Protein AF-A0A920VSU0-F1 (afdb_monomer)

Foldseek 3Di:
DDDDPVVVVVVVVVVVVPDDLWAKAKEFQAFEAEVDPVGIDGGWMFIDTNNHTPDIGHPDDDPNHDYDYQHPHYDYAFDEAEEAQAQQDQDPPDPVSRLQEDQVCQQARWCPVRGHLPHPVLVVVVVVRHFKYFHHGCYDDFWRYFTFMFGSPDDRVHGGPGIRPDIDTDLDDDPDDSVVSVVVVVVVVLVVQVVVVVVVVVVCVVPDDDDPPDDDDPVNSSVD

Solvent-accessible surface area (backbone atoms only — not comparable to full-atom values): 13073 Å² total; per-residue (Å²): 134,87,78,53,69,69,59,56,53,54,55,53,54,58,60,61,72,69,66,75,86,64,60,29,40,30,41,31,42,18,34,35,44,63,90,47,98,79,41,67,42,76,59,25,23,40,37,31,46,75,93,37,81,76,43,76,46,65,88,78,82,64,98,74,35,53,75,42,85,32,67,92,39,78,44,66,72,67,38,71,43,72,79,32,49,69,35,48,60,88,66,99,84,55,82,90,68,58,75,40,54,34,97,85,50,13,65,75,37,65,40,66,87,52,53,37,73,83,34,74,63,40,63,58,42,35,76,75,40,33,36,33,38,32,25,40,38,72,16,65,66,53,32,15,6,16,21,20,36,30,46,44,83,75,51,74,89,65,26,72,72,44,69,65,77,42,77,42,66,47,70,67,70,83,91,54,60,42,67,57,46,52,49,52,48,53,52,51,53,52,50,50,54,51,51,51,50,47,52,52,48,58,58,31,74,76,51,89,79,73,78,88,89,70,86,77,52,73,69,65,66,75,74,106

pLDDT: mean 80.43, std 16.49, range [39.84, 98.12]

Sequence (224 aa):
MNLNKKVFIGLLSLLISSFSLADELLLKNAKIHTATDRGTIEKADILIRDGKIVRIGKNIVSSRAVEKDLSGKVISPGLIAPLTQLGIVEIELIPETRDDRSDIYSAGLSIDSAFNPSSTLIPYNLTGGITVSLTSPSSSGLFSGLTSAFSLSGSLEESLISSNIALSANIGGGEDSMAAKVQLLGDSLTLSAFVELKECLEMHHNKSSLPDGVNYSLQGLVSS

Mean predicted aligned error: 12.98 Å

Nearest PDB structures (foldseek):
  3ooq-assembly1_E  TM=7.604E-01  e=9.408E-10  Thermotoga maritima MSB8
  1k1d-assembly2_F  TM=8.093E-01  e=1.192E-04  Geobacillus stearothermophilus
  3mkv-assembly1_G  TM=8.048E-01  e=4.428E-04  unidentified
  4yiw-assembly1_A  TM=7.427E-01  e=7.301E-04  Bacillus anthracis
  6gdf-assembly1_A  TM=5.385E-01  e=2.859E-04  Aquifex aeolicus VF5

Structure (mmCIF, N/CA/C/O backbone):
data_AF-A0A920VSU0-F1
#
_entry.id   AF-A0A920VSU0-F1
#
loop_
_atom_site.group_PDB
_atom_site.id
_atom_site.type_symbol
_atom_site.label_atom_id
_atom_site.label_alt_id
_atom_site.label_comp_id
_atom_site.label_asym_id
_atom_site.label_entity_id
_atom_site.label_seq_id
_atom_site.pdbx_PDB_ins_code
_atom_site.Cartn_x
_atom_site.Cartn_y
_atom_site.Cartn_z
_atom_site.occupancy
_atom_site.B_iso_or_equiv
_atom_site.auth_seq_id
_atom_site.auth_comp_id
_atom_site.auth_asym_id
_atom_site.auth_atom_id
_atom_site.pdbx_PDB_model_num
ATOM 1 N N . MET A 1 1 ? -25.986 -39.204 42.569 1.00 51.66 1 MET A N 1
ATOM 2 C CA . MET A 1 1 ? -25.665 -39.455 41.148 1.00 51.66 1 MET A CA 1
ATOM 3 C C . MET A 1 1 ? -24.184 -39.146 40.956 1.00 51.66 1 MET A C 1
ATOM 5 O O . MET A 1 1 ? -23.823 -37.980 40.914 1.00 51.66 1 MET A O 1
ATOM 9 N N . ASN A 1 2 ? -23.312 -40.160 40.996 1.00 54.97 2 ASN A N 1
ATOM 10 C CA . ASN A 1 2 ? -21.857 -39.960 40.947 1.00 54.97 2 ASN A CA 1
ATOM 11 C C . ASN A 1 2 ? -21.419 -39.763 39.494 1.00 54.97 2 ASN A C 1
ATOM 13 O O . ASN A 1 2 ? -21.288 -40.727 38.743 1.00 54.97 2 ASN A O 1
ATOM 17 N N . LEU A 1 3 ? -21.247 -38.504 39.089 1.00 59.94 3 LEU A N 1
ATOM 18 C CA . LEU A 1 3 ? -20.786 -38.158 37.750 1.00 59.94 3 LEU A CA 1
ATOM 19 C C . LEU A 1 3 ? -19.330 -38.627 37.577 1.00 59.94 3 LEU A C 1
ATOM 21 O O . LEU A 1 3 ? -18.457 -38.309 38.383 1.00 59.94 3 LEU A O 1
ATOM 25 N N . ASN A 1 4 ? -19.075 -39.429 36.543 1.00 80.56 4 ASN A N 1
ATOM 26 C CA . ASN A 1 4 ? -17.773 -40.044 36.294 1.00 80.56 4 ASN A CA 1
ATOM 27 C C . ASN A 1 4 ? -16.7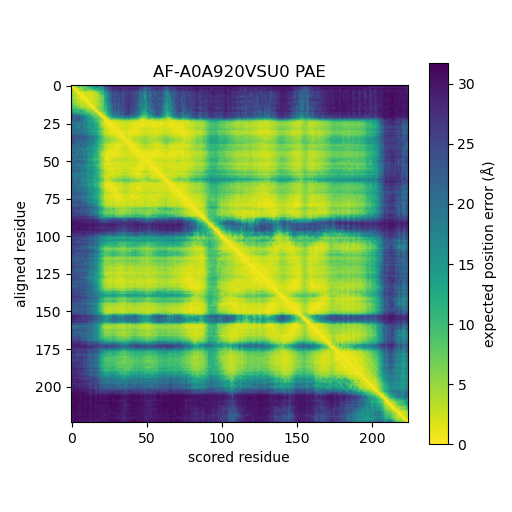14 -38.963 35.991 1.00 80.56 4 ASN A C 1
ATOM 29 O O . ASN A 1 4 ? -16.923 -38.133 35.107 1.00 80.56 4 ASN A O 1
ATOM 33 N N . LYS A 1 5 ? -15.556 -38.994 36.674 1.00 73.44 5 LYS A N 1
ATOM 34 C CA . LYS A 1 5 ? -14.445 -38.035 36.472 1.00 73.44 5 LYS A CA 1
ATOM 35 C C . LYS A 1 5 ? -14.047 -37.883 34.997 1.00 73.44 5 LYS A C 1
ATOM 37 O O . LYS A 1 5 ? -13.687 -36.788 34.580 1.00 73.44 5 LYS A O 1
ATOM 42 N N . LYS A 1 6 ? -14.165 -38.949 34.195 1.00 73.81 6 LYS A N 1
ATOM 43 C CA . LYS A 1 6 ? -13.883 -38.910 32.748 1.00 73.81 6 LYS A CA 1
ATOM 44 C C . LYS A 1 6 ? -14.877 -38.042 31.964 1.00 73.81 6 LYS A C 1
ATOM 46 O O . LYS A 1 6 ? -14.473 -37.343 31.043 1.00 73.81 6 LYS A O 1
ATOM 51 N N . VAL A 1 7 ? -16.150 -38.043 32.361 1.00 78.38 7 VAL A N 1
ATOM 52 C CA . VAL A 1 7 ? -17.201 -37.208 31.750 1.00 78.38 7 VAL A CA 1
ATOM 53 C C . VAL A 1 7 ? -16.984 -35.737 32.106 1.00 78.38 7 VAL A C 1
ATOM 55 O O . VAL A 1 7 ? -17.132 -34.873 31.251 1.00 78.38 7 VAL A O 1
ATOM 58 N N . PHE A 1 8 ? -16.552 -35.455 33.338 1.00 77.12 8 PHE A N 1
ATOM 59 C CA . PHE A 1 8 ? -16.238 -34.093 33.773 1.00 77.12 8 PHE A CA 1
ATOM 60 C C . PHE A 1 8 ? -15.036 -33.494 33.018 1.00 77.12 8 PHE A C 1
ATOM 62 O O . PHE A 1 8 ? -15.097 -32.353 32.570 1.00 77.12 8 PHE A O 1
ATOM 69 N N . ILE A 1 9 ? -13.972 -34.279 32.809 1.00 75.94 9 ILE A N 1
ATOM 70 C CA . ILE A 1 9 ? -12.787 -33.850 32.043 1.00 75.94 9 ILE A CA 1
ATOM 71 C C . ILE A 1 9 ? -13.136 -33.610 30.565 1.00 75.94 9 ILE A C 1
ATOM 73 O O . ILE A 1 9 ? -12.687 -32.622 29.986 1.00 75.94 9 ILE A O 1
ATOM 77 N N . GLY A 1 10 ? -13.983 -34.459 29.969 1.00 77.44 10 GLY A N 1
ATOM 78 C CA . GLY A 1 10 ? -14.469 -34.260 28.600 1.00 77.44 10 GLY A CA 1
ATOM 79 C C . GLY A 1 10 ? -15.295 -32.979 28.436 1.00 77.44 10 GLY A C 1
ATOM 80 O O . GLY A 1 10 ? -15.097 -32.241 27.474 1.00 77.44 10 GLY A O 1
ATOM 81 N N . LEU A 1 11 ? -16.166 -32.666 29.405 1.00 75.06 11 LEU A N 1
ATOM 82 C CA . LEU A 1 11 ? -16.981 -31.446 29.377 1.00 75.06 11 LEU A CA 1
ATOM 83 C C . LEU A 1 11 ? -16.128 -30.173 29.527 1.00 75.06 11 LEU A C 1
ATOM 85 O O . LEU A 1 11 ? -16.387 -29.171 28.864 1.00 75.06 11 LEU A O 1
ATOM 89 N N . LEU A 1 12 ? -15.091 -30.222 30.370 1.00 72.31 12 LEU A N 1
ATOM 90 C CA . LEU A 1 12 ? -14.170 -29.104 30.593 1.00 72.31 12 LEU A CA 1
ATOM 91 C C . LEU A 1 12 ? -13.298 -28.820 29.359 1.00 72.31 12 LEU A C 1
ATOM 93 O O . LEU A 1 12 ? -13.087 -27.661 29.012 1.00 72.31 12 LEU A O 1
ATOM 97 N N . SER A 1 13 ? -12.844 -29.863 28.657 1.00 67.25 13 SER A N 1
ATOM 98 C CA . SER A 1 13 ? -12.100 -29.727 27.398 1.00 67.25 13 SER A CA 1
ATOM 99 C C . SER A 1 13 ? -12.925 -29.036 26.307 1.00 67.25 13 SER A C 1
ATOM 101 O O . SER A 1 13 ? -12.381 -28.182 25.612 1.00 67.25 13 SER A O 1
ATOM 103 N N . LEU A 1 14 ? -14.223 -29.348 26.197 1.00 66.69 14 LEU A N 1
ATOM 104 C CA . LEU A 1 14 ? -15.132 -28.745 25.212 1.00 66.69 14 LEU A CA 1
ATOM 105 C C . LEU A 1 14 ? -15.403 -27.252 25.487 1.00 66.69 14 LEU A C 1
ATOM 107 O O . LEU A 1 14 ? -15.569 -26.456 24.562 1.00 66.69 14 LEU A O 1
ATOM 111 N N . LEU A 1 15 ? -15.419 -26.863 26.766 1.00 63.91 15 LEU A N 1
ATOM 112 C CA . LEU A 1 15 ? -15.593 -25.472 27.196 1.00 63.91 15 LEU A CA 1
ATOM 113 C C . LEU A 1 15 ? -14.372 -24.601 26.863 1.00 63.91 15 LEU A C 1
ATOM 115 O O . LEU A 1 15 ? -14.537 -23.440 26.495 1.00 63.91 15 LEU A O 1
ATOM 119 N N . ILE A 1 16 ? -13.158 -25.155 26.932 1.00 60.88 16 ILE A N 1
ATOM 120 C CA . ILE A 1 16 ? -11.917 -24.420 26.629 1.00 60.88 16 ILE A CA 1
ATOM 121 C C . ILE A 1 16 ? -11.755 -24.198 25.115 1.00 60.88 16 ILE A C 1
ATOM 123 O O . ILE A 1 16 ? -11.258 -23.156 24.701 1.00 60.88 16 ILE A O 1
ATOM 127 N N . SER A 1 17 ? -12.247 -25.116 24.272 1.00 55.09 17 SER A N 1
ATOM 128 C CA . SER A 1 17 ? -12.184 -24.984 22.803 1.00 55.09 17 SER A CA 1
ATOM 129 C C . SER A 1 17 ? -13.046 -23.846 22.242 1.00 55.09 17 SER A C 1
ATOM 131 O O . SER A 1 17 ? -12.874 -23.454 21.092 1.00 55.09 17 SER A O 1
ATOM 133 N N . SER A 1 18 ? -13.993 -23.333 23.034 1.00 52.19 18 SER A N 1
ATOM 134 C CA . SER A 1 18 ? -14.949 -22.305 22.601 1.00 52.19 18 SER A CA 1
ATOM 135 C C . SER A 1 18 ? -14.424 -20.873 22.775 1.00 52.19 18 SER A C 1
ATOM 137 O O . SER A 1 18 ? -15.039 -19.928 22.281 1.00 52.19 18 SER A O 1
ATOM 139 N N . PHE A 1 19 ? -13.282 -20.688 23.447 1.00 53.31 19 PHE A N 1
ATOM 140 C CA . PHE A 1 19 ? -12.625 -19.388 23.563 1.00 53.31 19 PHE A CA 1
ATOM 141 C C . PHE A 1 19 ? -11.671 -19.176 22.384 1.00 53.31 19 PHE A C 1
ATOM 143 O O . PHE A 1 19 ? -10.469 -19.406 22.475 1.00 53.31 19 PHE A O 1
ATOM 150 N N . SER A 1 20 ? -12.217 -18.719 21.256 1.00 55.44 20 SER A N 1
ATOM 151 C CA . SER A 1 20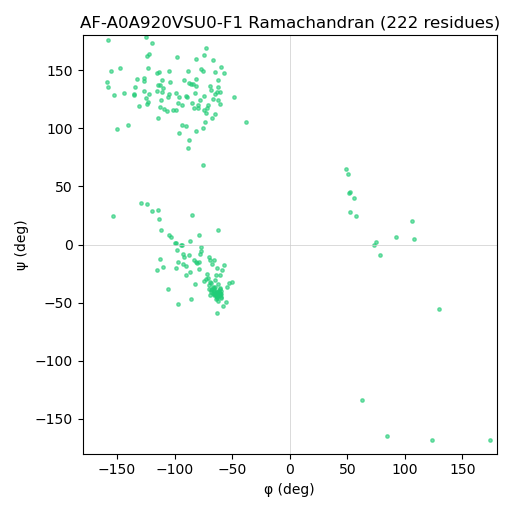 ? -11.407 -18.123 20.193 1.00 55.44 20 SER A CA 1
ATOM 152 C C . SER A 1 20 ? -10.949 -16.732 20.650 1.00 55.44 20 SER A C 1
ATOM 154 O O . SER A 1 20 ? -11.743 -15.789 20.711 1.00 55.44 20 SER A O 1
ATOM 156 N N . LEU A 1 21 ? -9.671 -16.620 21.018 1.00 57.41 21 LEU A N 1
ATOM 157 C CA . LEU A 1 21 ? -8.968 -15.354 21.252 1.00 57.41 21 LEU A CA 1
ATOM 158 C C . LEU A 1 21 ? -8.660 -14.703 19.895 1.00 57.41 21 LEU A C 1
ATOM 160 O O . LEU A 1 21 ? -7.521 -14.687 19.449 1.00 57.41 21 LEU A O 1
ATOM 164 N N . ALA A 1 22 ? -9.696 -14.244 19.194 1.00 62.81 22 ALA A N 1
ATOM 165 C CA . ALA A 1 22 ? -9.508 -13.354 18.052 1.00 62.81 22 ALA A CA 1
ATOM 166 C C . ALA A 1 22 ? -9.146 -11.963 18.584 1.00 62.81 22 ALA A C 1
ATOM 168 O O . ALA A 1 22 ? -9.877 -11.432 19.429 1.00 62.81 22 ALA A O 1
ATOM 169 N N . ASP A 1 23 ? -8.048 -11.385 18.095 1.00 83.81 23 ASP A N 1
ATOM 170 C CA . ASP A 1 23 ? -7.633 -10.034 18.466 1.00 83.81 23 ASP A CA 1
ATOM 171 C C . ASP A 1 23 ? -8.652 -9.037 17.908 1.00 83.81 23 ASP A C 1
ATOM 173 O O . ASP A 1 23 ? -8.758 -8.815 16.696 1.00 83.81 23 ASP A O 1
ATOM 177 N N . GLU A 1 24 ? -9.438 -8.446 18.807 1.00 94.06 24 GLU A N 1
ATOM 178 C CA . GLU A 1 24 ? -10.385 -7.390 18.481 1.00 94.06 24 GLU A CA 1
ATOM 179 C C . GLU A 1 24 ? -9.937 -6.056 19.076 1.00 94.06 24 GLU A C 1
ATOM 181 O O . GLU A 1 24 ? -9.647 -5.940 20.266 1.00 94.06 24 GLU A O 1
ATOM 186 N N . LEU A 1 25 ? -9.947 -5.020 18.244 1.00 95.69 25 LEU A N 1
ATOM 187 C CA . LEU A 1 25 ? -9.635 -3.648 18.621 1.00 95.69 25 LEU A CA 1
ATOM 188 C C . LEU A 1 25 ? -10.812 -2.760 18.226 1.00 95.69 25 LEU A C 1
ATOM 190 O O . LEU A 1 25 ? -11.243 -2.758 17.073 1.00 95.69 25 LEU A O 1
ATOM 194 N N . LEU A 1 26 ? -11.328 -1.994 19.183 1.00 97.25 26 LEU A N 1
ATOM 195 C CA . LEU A 1 26 ? -12.413 -1.049 18.961 1.00 97.25 26 LEU A CA 1
ATOM 196 C C . LEU A 1 26 ? -11.906 0.372 19.189 1.00 97.25 26 LEU A C 1
ATOM 198 O O . LEU A 1 26 ? -11.643 0.792 20.312 1.00 97.25 26 LEU A O 1
ATOM 202 N N . LEU A 1 27 ? -11.773 1.119 18.101 1.00 97.75 27 LEU A N 1
ATOM 203 C CA . LEU A 1 27 ? -11.410 2.530 18.119 1.00 97.75 27 LEU A CA 1
ATOM 204 C C . LEU A 1 27 ? -12.688 3.359 18.220 1.00 97.75 27 LEU A C 1
ATOM 206 O O . LEU A 1 27 ? -13.587 3.157 17.408 1.00 97.75 27 LEU A O 1
ATOM 210 N N . LYS A 1 28 ? -12.789 4.265 19.194 1.00 97.94 28 LYS A N 1
ATOM 211 C CA . LYS A 1 28 ? -14.018 5.014 19.501 1.00 97.94 28 LYS A CA 1
ATOM 212 C C . LYS A 1 28 ? -13.878 6.508 19.214 1.00 97.94 28 LYS A C 1
ATOM 214 O O . LYS A 1 28 ? -12.810 7.079 19.413 1.00 97.94 28 LYS A O 1
ATOM 219 N N . ASN A 1 29 ? -14.984 7.147 18.828 1.00 97.56 29 ASN A N 1
ATOM 220 C CA . ASN A 1 29 ? -15.158 8.610 18.784 1.00 97.56 29 ASN A CA 1
ATOM 221 C C . ASN A 1 29 ? -14.163 9.405 17.910 1.00 97.56 29 ASN A C 1
ATOM 223 O O . ASN A 1 29 ? -13.971 10.606 18.126 1.00 97.56 29 ASN A O 1
ATOM 227 N N . ALA A 1 30 ? -13.562 8.784 16.898 1.00 97.81 30 ALA A N 1
ATOM 228 C CA . ALA A 1 30 ? -12.646 9.464 15.989 1.00 97.81 30 ALA A CA 1
ATOM 229 C C . ALA A 1 30 ? -13.396 10.239 14.893 1.00 97.81 30 ALA A C 1
ATOM 231 O O . ALA A 1 30 ? -14.544 9.938 14.549 1.00 97.81 30 ALA A O 1
ATOM 232 N N . LYS A 1 31 ? -12.714 11.213 14.286 1.00 98.12 31 LYS A N 1
ATOM 233 C CA . LYS A 1 31 ? -13.062 11.716 12.954 1.00 98.12 31 LYS A CA 1
ATOM 234 C C . LYS A 1 31 ? -12.438 10.794 11.909 1.00 98.12 31 LYS A C 1
ATOM 236 O O . LYS A 1 31 ? -11.219 10.670 11.864 1.00 98.12 31 LYS A O 1
ATOM 241 N N . ILE A 1 32 ? -13.252 10.142 11.084 1.00 97.81 32 ILE A N 1
ATOM 242 C CA . ILE A 1 32 ? -12.782 9.105 10.156 1.00 97.81 32 ILE A CA 1
ATOM 243 C C . ILE A 1 32 ? -12.920 9.589 8.718 1.00 97.81 32 ILE A C 1
ATOM 245 O O . ILE A 1 32 ? -14.032 9.802 8.236 1.00 97.81 32 ILE A O 1
ATOM 249 N N . HIS A 1 33 ? -11.804 9.695 8.006 1.00 96.88 33 HIS A N 1
ATOM 250 C CA . HIS A 1 33 ? -11.795 9.812 6.553 1.00 96.88 33 HIS A CA 1
ATOM 251 C C . HIS A 1 33 ? -11.861 8.409 5.953 1.00 96.88 33 HIS A C 1
ATOM 253 O O . HIS A 1 33 ? -11.011 7.577 6.246 1.00 96.88 33 HIS A O 1
ATOM 259 N N . THR A 1 34 ? -12.875 8.119 5.136 1.00 93.69 34 THR A N 1
ATOM 260 C CA . THR A 1 34 ? -13.035 6.769 4.562 1.00 93.69 34 THR A CA 1
ATOM 261 C C . THR A 1 34 ? -12.335 6.586 3.218 1.00 93.69 34 THR A C 1
ATOM 263 O O . THR A 1 34 ? -12.136 5.450 2.811 1.00 93.69 34 THR A O 1
ATOM 266 N N . ALA A 1 35 ? -11.993 7.683 2.528 1.00 92.25 35 ALA A N 1
ATOM 267 C CA . ALA A 1 35 ? -11.549 7.680 1.127 1.00 92.25 35 ALA A CA 1
ATOM 268 C C . ALA A 1 35 ? -12.511 6.936 0.170 1.00 92.25 35 ALA A C 1
ATOM 270 O O . ALA A 1 35 ? -12.101 6.410 -0.858 1.00 92.25 35 ALA A O 1
A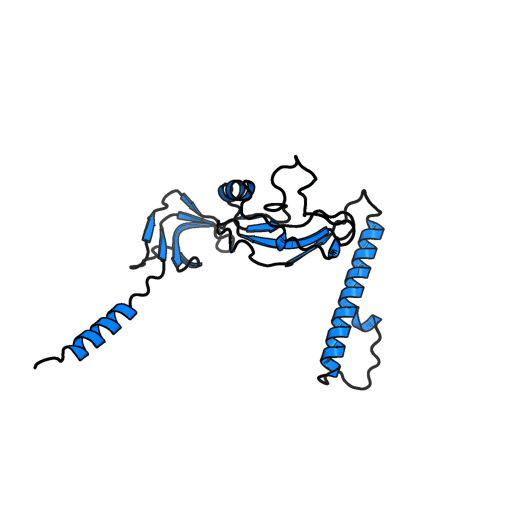TOM 271 N N . THR A 1 36 ? -13.803 6.906 0.514 1.00 92.38 36 THR A N 1
ATOM 272 C CA . THR A 1 36 ? -14.900 6.381 -0.316 1.00 92.38 36 THR A CA 1
ATOM 273 C C . THR A 1 36 ? -15.972 7.455 -0.487 1.00 92.38 36 THR A C 1
ATOM 275 O O . THR A 1 36 ? -15.906 8.505 0.158 1.00 92.38 36 THR A O 1
ATOM 278 N N . ASP A 1 37 ? -17.028 7.156 -1.243 1.00 93.00 37 ASP A N 1
ATOM 279 C CA . ASP A 1 37 ? -18.199 8.031 -1.414 1.00 93.00 37 ASP A CA 1
ATOM 280 C C . ASP A 1 37 ? -18.895 8.406 -0.093 1.00 93.00 37 ASP A C 1
ATOM 282 O O . ASP A 1 37 ? -19.630 9.389 -0.022 1.00 93.00 37 ASP A O 1
ATOM 286 N N . ARG A 1 38 ? -18.643 7.661 0.995 1.00 91.56 38 ARG A N 1
ATOM 287 C CA . ARG A 1 38 ? -19.131 8.003 2.344 1.00 91.56 38 ARG A CA 1
ATOM 288 C C . ARG A 1 3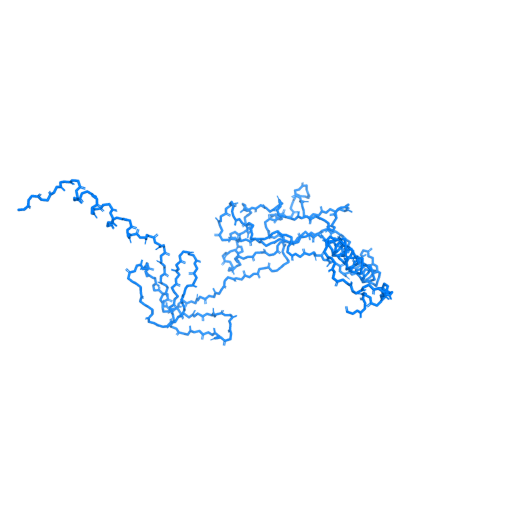8 ? -18.449 9.239 2.937 1.00 91.56 38 ARG A C 1
ATOM 290 O O . ARG A 1 38 ? -18.907 9.749 3.957 1.00 91.56 38 ARG A O 1
ATOM 297 N N . GLY A 1 39 ? -17.351 9.699 2.341 1.00 94.12 39 GLY A N 1
ATOM 298 C CA . GLY A 1 39 ? -16.626 10.888 2.762 1.00 94.12 39 GLY A CA 1
ATOM 299 C C . GLY A 1 39 ? -16.056 10.769 4.175 1.00 94.12 39 GLY A C 1
ATOM 300 O O . GLY A 1 39 ? -15.415 9.773 4.532 1.00 94.12 39 GLY A O 1
ATOM 301 N N . THR A 1 40 ? -16.260 11.821 4.967 1.00 96.69 40 THR A N 1
ATOM 302 C CA . THR A 1 40 ? -15.753 11.931 6.339 1.00 96.69 40 THR A CA 1
ATOM 303 C C . THR A 1 40 ? -16.878 11.715 7.343 1.00 96.69 40 THR A C 1
ATOM 305 O O . THR A 1 40 ? -17.916 12.368 7.260 1.00 96.69 40 THR A O 1
ATOM 308 N N . ILE A 1 41 ? -16.661 10.826 8.311 1.00 96.25 41 ILE A N 1
ATOM 309 C CA . ILE A 1 41 ? -17.634 10.490 9.350 1.00 96.25 41 ILE A CA 1
ATOM 310 C C . ILE A 1 41 ? -17.151 11.064 10.681 1.00 96.25 41 ILE A C 1
ATOM 312 O O . ILE A 1 41 ? -16.106 10.677 11.203 1.00 96.25 41 ILE A O 1
ATOM 316 N N . GLU A 1 42 ? -17.928 11.988 11.237 1.00 97.00 42 GLU A N 1
ATOM 317 C CA . GLU A 1 42 ? -17.631 12.625 12.520 1.00 97.00 42 GLU A CA 1
ATOM 318 C C . GLU A 1 42 ? -18.117 11.770 13.700 1.00 97.00 42 GLU A C 1
ATOM 320 O O . GLU A 1 42 ? -19.250 11.265 13.682 1.00 97.00 42 GLU A O 1
ATOM 325 N N . LYS A 1 43 ? -17.285 11.679 14.750 1.00 96.50 43 LYS A N 1
ATOM 326 C CA . LYS A 1 43 ? -17.546 10.934 15.997 1.00 96.50 43 LYS A CA 1
ATOM 327 C C . LYS A 1 43 ? -17.990 9.494 15.724 1.00 96.50 43 LYS A C 1
ATOM 329 O O . LYS A 1 43 ? -19.120 9.111 16.037 1.00 96.50 43 LYS A O 1
ATOM 334 N N . ALA A 1 44 ? -17.119 8.732 15.074 1.00 97.31 44 ALA A N 1
ATOM 335 C CA . ALA A 1 44 ? -17.375 7.362 14.666 1.00 97.31 44 ALA A CA 1
ATOM 336 C C . ALA A 1 44 ? -16.346 6.382 15.236 1.00 97.31 44 ALA A C 1
ATOM 338 O O . ALA A 1 44 ? -15.268 6.754 15.697 1.00 97.31 44 ALA A O 1
ATOM 339 N N . ASP A 1 45 ? -16.728 5.114 15.179 1.00 97.94 45 ASP A N 1
ATOM 340 C CA . ASP A 1 45 ? -16.030 3.975 15.737 1.00 97.94 45 ASP A CA 1
ATOM 341 C C . ASP A 1 45 ? -15.571 3.032 14.612 1.00 97.94 45 ASP A C 1
ATOM 343 O O . ASP A 1 45 ? -16.264 2.876 13.597 1.00 97.94 45 ASP A O 1
ATOM 347 N N . ILE A 1 46 ? -14.436 2.359 14.813 1.00 97.56 46 ILE A N 1
ATOM 348 C CA . ILE A 1 46 ? -13.906 1.307 13.934 1.00 97.56 46 ILE A CA 1
ATOM 349 C C . ILE A 1 46 ? -13.710 0.040 14.755 1.00 97.56 46 ILE A C 1
ATOM 351 O O . ILE A 1 46 ? -12.955 0.045 15.724 1.00 97.56 46 ILE A O 1
ATOM 355 N N . LEU A 1 47 ? -14.348 -1.053 14.339 1.00 97.06 47 LEU A N 1
ATOM 356 C CA . LEU A 1 47 ? -14.065 -2.386 14.859 1.00 97.06 47 LEU A CA 1
ATOM 357 C C . LEU A 1 47 ? -13.111 -3.105 13.911 1.00 97.06 47 LEU A C 1
ATOM 359 O O . LEU A 1 47 ? -13.424 -3.309 12.733 1.00 97.06 47 LEU A O 1
ATOM 363 N N . ILE A 1 48 ? -11.970 -3.502 14.453 1.00 95.88 48 ILE A N 1
ATOM 364 C CA . ILE A 1 48 ? -10.939 -4.290 13.792 1.00 95.88 48 ILE A CA 1
ATOM 365 C C . ILE A 1 48 ? -10.944 -5.676 14.430 1.00 95.88 48 ILE A C 1
ATOM 367 O O . ILE A 1 48 ? -11.009 -5.793 15.652 1.00 95.88 48 ILE A O 1
ATOM 371 N N . ARG A 1 49 ? -10.892 -6.715 13.602 1.00 93.75 49 ARG A N 1
ATOM 372 C CA . ARG A 1 49 ? -10.765 -8.112 14.016 1.00 93.75 49 ARG A CA 1
ATOM 373 C C . ARG A 1 49 ? -9.728 -8.782 13.129 1.00 93.75 49 ARG A C 1
ATOM 375 O O . ARG A 1 49 ? -9.829 -8.658 11.910 1.00 93.75 49 ARG A O 1
ATOM 382 N N . ASP A 1 50 ? -8.756 -9.459 13.732 1.00 89.38 50 ASP A N 1
ATOM 383 C CA . ASP A 1 50 ? -7.698 -10.191 13.017 1.00 89.38 50 ASP A CA 1
ATOM 384 C C . ASP A 1 50 ? -6.997 -9.307 11.961 1.00 89.38 50 ASP A C 1
ATOM 386 O O . ASP A 1 50 ? -6.842 -9.673 10.795 1.00 89.38 50 ASP A O 1
ATOM 390 N N . GLY A 1 51 ? -6.679 -8.065 12.345 1.00 88.56 51 GLY A N 1
ATOM 391 C CA . GLY A 1 51 ? -6.040 -7.071 11.472 1.00 88.56 51 GLY A CA 1
ATOM 392 C C . GLY A 1 51 ? -6.937 -6.458 10.385 1.00 88.56 51 GLY A C 1
ATOM 393 O O . GLY A 1 51 ? -6.482 -5.588 9.647 1.00 88.56 51 GLY A O 1
ATOM 394 N N . LYS A 1 52 ? -8.214 -6.850 10.279 1.00 92.19 52 LYS A N 1
ATOM 395 C CA . LYS A 1 52 ? -9.149 -6.357 9.254 1.00 92.19 52 LYS A CA 1
ATOM 396 C C . LYS A 1 52 ? -10.240 -5.480 9.847 1.00 92.19 52 LYS A C 1
ATOM 398 O O . LYS A 1 52 ? -10.800 -5.776 10.900 1.00 92.19 52 LYS A O 1
ATOM 403 N N . ILE A 1 53 ? -10.605 -4.418 9.134 1.00 94.81 53 ILE A N 1
ATOM 404 C CA . ILE A 1 53 ? -11.749 -3.578 9.500 1.00 94.81 53 ILE A CA 1
ATOM 405 C C . ILE A 1 53 ? -13.038 -4.348 9.193 1.00 94.81 53 ILE A C 1
ATOM 407 O O . ILE A 1 53 ? -13.366 -4.579 8.032 1.00 94.81 53 ILE A O 1
ATOM 411 N N . VAL A 1 54 ? -13.792 -4.721 10.228 1.00 95.75 54 VAL A N 1
ATOM 412 C CA . VAL A 1 54 ? -15.065 -5.451 10.080 1.00 95.75 54 VAL A CA 1
ATOM 413 C C . VAL A 1 54 ? -16.286 -4.539 10.165 1.00 95.75 54 VAL A C 1
ATOM 415 O O . VAL A 1 54 ? -17.372 -4.913 9.720 1.00 95.75 54 VAL A O 1
ATOM 418 N N . ARG A 1 55 ? -16.148 -3.345 10.757 1.00 95.25 55 ARG A N 1
ATOM 419 C CA . ARG A 1 55 ? -17.242 -2.372 10.860 1.00 95.25 55 ARG A CA 1
ATOM 420 C C . ARG A 1 55 ? -16.725 -0.954 11.083 1.00 95.25 55 ARG A C 1
ATOM 422 O O . ARG A 1 55 ? -15.837 -0.746 11.900 1.00 95.25 55 ARG A O 1
ATOM 429 N N . ILE A 1 56 ? -17.362 0.011 10.422 1.00 96.38 56 ILE A N 1
ATOM 430 C CA . ILE A 1 56 ? -17.229 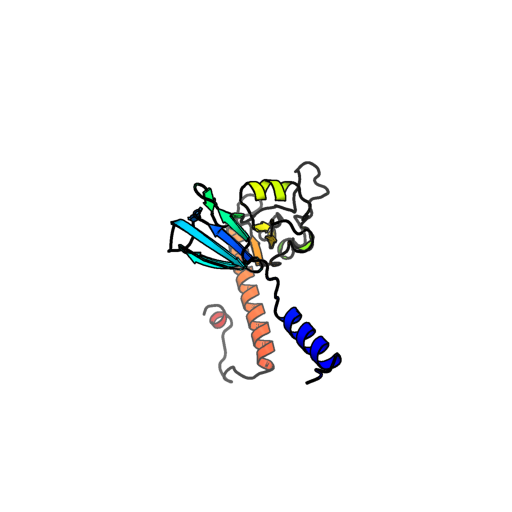1.449 10.690 1.00 96.38 56 ILE A CA 1
ATOM 431 C C . ILE A 1 56 ? -18.637 2.005 10.909 1.00 96.38 56 ILE A C 1
ATOM 433 O O . ILE A 1 56 ? -19.540 1.712 10.123 1.00 96.38 56 ILE A O 1
ATOM 437 N N . GLY A 1 57 ? -18.851 2.780 11.969 1.00 94.44 57 GLY A N 1
ATOM 438 C CA . GLY A 1 57 ? -20.176 3.302 12.306 1.00 94.44 57 GLY A CA 1
ATOM 439 C C . GLY A 1 57 ? -20.195 4.036 13.638 1.00 94.44 57 GLY A C 1
ATOM 440 O O . GLY A 1 57 ? -19.151 4.327 14.196 1.00 94.44 57 GLY A O 1
ATOM 441 N N . LYS A 1 58 ? -21.380 4.350 14.159 1.00 94.62 58 LYS A N 1
ATOM 442 C CA . LYS A 1 58 ? -21.532 4.985 15.477 1.00 94.62 58 LYS A CA 1
ATOM 443 C C . LYS A 1 58 ? -22.017 3.974 16.502 1.00 94.62 58 LYS A C 1
ATOM 445 O O . LYS A 1 58 ? -22.787 3.082 16.150 1.00 94.62 58 LYS A O 1
ATOM 450 N N . ASN A 1 59 ? -21.628 4.168 17.760 1.00 94.38 59 ASN A N 1
ATOM 451 C CA . ASN A 1 59 ? -22.089 3.369 18.897 1.00 94.38 59 ASN A CA 1
ATOM 452 C C . ASN A 1 59 ? -21.842 1.865 18.697 1.00 94.38 59 ASN A C 1
ATOM 454 O O . ASN A 1 59 ? -22.695 1.038 19.018 1.00 94.38 59 ASN A O 1
ATOM 458 N N . ILE A 1 60 ? -20.683 1.506 18.138 1.00 96.38 60 ILE A N 1
ATOM 459 C CA . ILE A 1 60 ? -20.293 0.100 18.037 1.00 96.38 60 ILE A CA 1
ATOM 460 C C . ILE A 1 60 ? -19.987 -0.407 19.448 1.00 96.38 60 ILE A C 1
ATOM 462 O O . ILE A 1 60 ? -19.328 0.280 20.232 1.00 96.38 60 ILE A O 1
ATOM 466 N N . VAL A 1 61 ? -20.481 -1.608 19.744 1.00 92.94 61 VAL A N 1
ATOM 467 C CA . VAL A 1 61 ? -20.241 -2.336 20.991 1.00 92.94 61 VAL A CA 1
ATOM 468 C C . VAL A 1 61 ? -19.608 -3.676 20.631 1.00 92.94 61 VAL A C 1
ATOM 470 O O . VAL A 1 61 ? -20.133 -4.393 19.776 1.00 92.94 61 VAL A O 1
ATOM 473 N N . SER A 1 62 ? -18.497 -4.017 21.281 1.00 91.50 62 SER A N 1
ATOM 474 C CA . SER A 1 62 ? -17.948 -5.374 21.271 1.00 91.50 62 SER A CA 1
ATOM 475 C C . SER A 1 62 ? -17.532 -5.763 22.682 1.00 91.50 62 SER A C 1
ATOM 477 O O . SER A 1 62 ? -16.781 -5.049 23.331 1.00 91.50 62 SER A O 1
ATOM 479 N N . SER A 1 63 ? -17.996 -6.922 23.148 1.00 87.19 63 SER A N 1
ATOM 480 C CA . SER A 1 63 ? -17.649 -7.455 24.469 1.00 87.19 63 SER A CA 1
ATOM 481 C C . SER A 1 63 ? -16.264 -8.103 24.526 1.00 87.19 63 SER A C 1
ATOM 483 O O . SER A 1 63 ? -15.833 -8.507 25.602 1.00 87.19 63 SER A O 1
ATOM 485 N N . ARG A 1 64 ? -15.601 -8.279 23.376 1.00 87.69 64 ARG A N 1
ATOM 486 C CA . ARG A 1 64 ? -14.294 -8.945 23.259 1.00 87.69 64 ARG A CA 1
ATOM 487 C C . ARG A 1 64 ? -13.174 -7.996 22.841 1.00 87.69 64 ARG A C 1
ATOM 489 O O . ARG A 1 64 ? -12.015 -8.383 22.919 1.00 87.69 64 ARG A O 1
ATOM 496 N N . ALA A 1 65 ? -13.513 -6.789 22.392 1.00 92.31 65 ALA A N 1
ATOM 497 C CA . ALA A 1 65 ? -12.534 -5.853 21.869 1.00 92.31 65 ALA A CA 1
ATOM 498 C C . ALA A 1 65 ? -11.814 -5.090 22.979 1.00 92.31 65 ALA A C 1
ATOM 500 O O . ALA A 1 65 ? -12.426 -4.645 23.949 1.00 92.31 65 ALA A O 1
ATOM 501 N N . VAL A 1 66 ? -10.521 -4.857 22.778 1.00 94.44 66 VAL A N 1
ATOM 502 C CA . VAL A 1 66 ? -9.795 -3.822 23.508 1.00 94.44 66 VAL A CA 1
ATOM 503 C C . VAL A 1 66 ? -10.272 -2.471 22.983 1.00 94.44 66 VAL A C 1
ATOM 505 O O . VAL A 1 66 ? -10.105 -2.167 21.802 1.00 94.44 66 VAL A O 1
ATOM 508 N N . GLU A 1 67 ? -10.885 -1.660 23.840 1.00 95.56 67 GLU A N 1
ATOM 509 C CA . GLU A 1 67 ? -11.380 -0.339 23.449 1.00 95.56 67 GLU A CA 1
ATOM 510 C C . GLU A 1 67 ? -10.295 0.740 23.583 1.00 95.56 67 GLU A C 1
ATOM 512 O O . GLU A 1 67 ? -9.547 0.782 24.562 1.00 95.56 67 GLU A O 1
ATOM 517 N N . LYS A 1 68 ? -10.228 1.650 22.605 1.00 96.31 68 LYS A N 1
ATOM 518 C CA . LYS A 1 68 ? -9.407 2.866 22.651 1.00 96.31 68 LYS A CA 1
ATOM 519 C C . LYS A 1 68 ? -10.239 4.077 22.250 1.00 96.31 68 LYS A C 1
ATOM 521 O O . LYS A 1 68 ? -10.710 4.158 21.117 1.00 96.31 68 LYS A O 1
ATOM 526 N N . ASP A 1 69 ? -10.371 5.038 23.160 1.00 96.62 69 ASP A N 1
ATOM 527 C CA . ASP A 1 69 ? -10.997 6.324 22.855 1.00 96.62 69 ASP A CA 1
ATOM 528 C C . ASP A 1 69 ? -10.031 7.230 22.087 1.00 96.62 69 ASP A C 1
ATOM 530 O O . ASP A 1 69 ? -8.911 7.499 22.521 1.00 96.62 69 ASP A O 1
ATOM 534 N N . LEU A 1 70 ? -10.480 7.690 20.924 1.00 97.44 70 LEU A N 1
ATOM 535 C CA . LEU A 1 70 ? -9.750 8.558 20.009 1.00 97.44 70 LEU A CA 1
ATOM 536 C C . LEU A 1 70 ? -10.500 9.879 19.797 1.00 97.44 70 LEU A C 1
ATOM 538 O O . LEU A 1 70 ? -10.378 10.518 18.750 1.00 97.44 70 LEU A O 1
ATOM 542 N N . SER A 1 71 ? -11.259 10.310 20.806 1.00 97.62 71 SER A N 1
ATOM 543 C CA . SER A 1 71 ? -11.906 11.620 20.845 1.00 97.62 71 SER A CA 1
ATOM 544 C C . SER A 1 71 ? -10.928 12.747 20.483 1.00 97.62 71 SER A C 1
ATOM 546 O O . SER A 1 71 ? -9.839 12.872 21.044 1.00 97.62 71 SER A O 1
ATOM 548 N N . GLY A 1 72 ? -11.314 13.575 19.508 1.00 96.75 72 GLY A N 1
ATOM 549 C CA . GLY A 1 72 ? -10.487 14.678 19.003 1.00 96.75 72 GLY A CA 1
ATOM 550 C C . GLY A 1 72 ? -9.324 14.255 18.095 1.00 96.75 72 GLY A C 1
ATOM 551 O O . GLY A 1 72 ? -8.561 15.113 17.656 1.00 96.75 72 GLY A O 1
ATOM 552 N N . LYS A 1 73 ? -9.176 12.959 17.795 1.00 97.69 73 LYS A N 1
ATOM 553 C CA . LYS A 1 73 ? -8.197 12.438 16.835 1.00 97.69 73 LYS A CA 1
ATOM 554 C C . LYS A 1 73 ? -8.843 12.185 15.476 1.00 97.69 73 LYS A C 1
ATOM 556 O O . LYS A 1 73 ? -10.063 12.057 15.343 1.00 97.69 73 LYS A O 1
ATOM 561 N N . VAL A 1 74 ? -7.985 12.094 14.467 1.00 97.31 74 VAL A N 1
ATOM 562 C CA . VAL A 1 74 ? -8.358 11.818 13.082 1.00 97.31 74 VAL A CA 1
ATOM 563 C C . VAL A 1 74 ? -7.775 10.471 12.676 1.00 97.31 74 VAL A C 1
ATOM 565 O O . VAL A 1 74 ? -6.626 10.175 12.995 1.00 97.31 74 VAL A O 1
ATOM 568 N N . ILE A 1 75 ? -8.570 9.669 11.973 1.00 97.12 75 ILE A N 1
ATOM 569 C CA . ILE A 1 75 ? -8.140 8.435 11.319 1.00 97.12 75 ILE A CA 1
ATOM 570 C C . ILE A 1 75 ? -8.304 8.618 9.814 1.00 97.12 75 ILE A C 1
ATOM 572 O O . ILE A 1 75 ? -9.368 9.026 9.344 1.00 97.12 75 ILE A O 1
ATOM 576 N N . SER A 1 76 ? -7.266 8.270 9.063 1.00 96.00 76 SER A N 1
ATOM 577 C CA . SER A 1 76 ? -7.302 8.118 7.611 1.00 96.00 76 SER A CA 1
ATOM 578 C C . SER A 1 76 ? -6.820 6.719 7.222 1.00 96.00 76 SER A C 1
ATOM 580 O O . SER A 1 76 ? -6.153 6.060 8.025 1.00 96.00 76 SER A O 1
ATOM 582 N N . PRO A 1 77 ? -7.112 6.255 5.997 1.00 95.25 77 PRO A N 1
ATOM 583 C CA . PRO A 1 77 ? -6.410 5.115 5.435 1.00 95.25 77 PRO A CA 1
ATOM 584 C C . PRO A 1 77 ? -4.917 5.431 5.342 1.00 95.25 77 PRO A C 1
ATOM 586 O O . PRO A 1 77 ? -4.524 6.597 5.218 1.00 95.25 77 PRO A O 1
ATOM 589 N N . GLY A 1 78 ? -4.097 4.385 5.393 1.00 94.81 78 GLY A N 1
ATOM 590 C CA . GLY A 1 78 ? -2.688 4.509 5.060 1.00 94.81 78 GLY A CA 1
ATOM 591 C C . GLY A 1 78 ? -2.519 4.935 3.603 1.00 94.81 78 GLY A C 1
ATOM 592 O O . GLY A 1 78 ? -3.274 4.513 2.726 1.00 94.81 78 GLY A O 1
ATOM 593 N N . LEU A 1 79 ? -1.542 5.796 3.350 1.00 95.50 79 LEU A N 1
ATOM 594 C CA . LEU A 1 79 ? -1.211 6.260 2.013 1.00 95.50 79 LEU A CA 1
ATOM 595 C C . LEU A 1 79 ? -0.436 5.180 1.256 1.00 95.50 79 LEU A C 1
ATOM 597 O O . LEU A 1 79 ? 0.298 4.377 1.843 1.00 95.50 79 LEU A O 1
ATOM 601 N N . ILE A 1 80 ? -0.603 5.205 -0.062 1.00 95.44 80 ILE A N 1
ATOM 602 C CA . ILE A 1 80 ? 0.158 4.399 -1.011 1.00 95.44 80 ILE A CA 1
ATOM 603 C C . ILE A 1 80 ? 1.140 5.345 -1.689 1.00 95.44 80 ILE A C 1
ATOM 605 O O . ILE A 1 80 ? 0.722 6.375 -2.216 1.00 95.44 80 ILE A O 1
ATOM 609 N N . ALA A 1 81 ? 2.425 5.005 -1.674 1.00 94.75 81 ALA A N 1
ATOM 610 C CA . ALA A 1 81 ? 3.440 5.732 -2.418 1.00 94.75 81 ALA A CA 1
ATOM 611 C C . ALA A 1 81 ? 3.645 5.052 -3.783 1.00 94.75 81 ALA A C 1
ATOM 613 O O . ALA A 1 81 ? 4.256 3.977 -3.841 1.00 94.75 81 ALA A O 1
ATOM 614 N N . PRO A 1 82 ? 3.097 5.616 -4.878 1.00 91.19 82 PRO A N 1
ATOM 615 C CA . PRO A 1 82 ? 3.296 5.062 -6.208 1.00 91.19 82 PRO A CA 1
ATOM 616 C C . PRO A 1 82 ? 4.708 5.378 -6.713 1.00 91.19 82 PRO A C 1
ATOM 618 O O . PRO A 1 82 ? 5.245 6.437 -6.402 1.00 91.19 82 PRO A O 1
ATOM 621 N N . LEU A 1 83 ? 5.265 4.481 -7.534 1.00 87.69 83 LEU A N 1
ATOM 622 C CA . LEU A 1 83 ? 6.501 4.692 -8.296 1.00 87.69 83 LEU A CA 1
ATOM 623 C C . LEU A 1 83 ? 7.660 5.238 -7.439 1.00 87.69 83 LEU A C 1
ATOM 625 O O . LEU A 1 83 ? 8.125 6.361 -7.620 1.00 87.69 83 LEU A O 1
ATOM 629 N N . THR A 1 84 ? 8.116 4.437 -6.478 1.00 90.69 84 THR A N 1
ATOM 630 C CA . THR A 1 84 ? 9.210 4.812 -5.568 1.00 90.69 84 THR A CA 1
ATOM 631 C C . THR A 1 84 ? 10.399 3.867 -5.671 1.00 90.69 84 THR A C 1
ATOM 633 O O . THR A 1 84 ? 10.328 2.822 -6.311 1.00 90.69 84 THR A O 1
ATOM 636 N N . GLN A 1 85 ? 11.479 4.221 -4.979 1.00 88.00 85 GLN A N 1
ATOM 637 C CA . GLN A 1 85 ? 12.641 3.360 -4.754 1.00 88.00 85 GLN A CA 1
ATOM 638 C C . GLN A 1 85 ? 12.784 2.981 -3.270 1.00 88.00 85 GLN A C 1
ATOM 640 O O . GLN A 1 85 ? 13.870 2.648 -2.795 1.00 88.00 85 GLN A O 1
ATOM 645 N N . LEU A 1 86 ? 11.685 3.065 -2.508 1.00 88.56 86 LEU A N 1
ATOM 646 C CA . LEU A 1 86 ? 11.699 2.722 -1.090 1.00 88.56 86 LEU A CA 1
ATOM 647 C C . LEU A 1 86 ? 12.057 1.249 -0.904 1.00 88.56 86 LEU A C 1
ATOM 649 O O . LEU A 1 86 ? 11.541 0.380 -1.609 1.00 88.56 86 LEU A O 1
ATOM 653 N N . GLY A 1 87 ? 12.945 1.001 0.057 1.00 80.81 87 GLY A N 1
ATOM 654 C CA . GLY A 1 87 ? 13.469 -0.323 0.372 1.00 80.81 87 GLY A CA 1
ATOM 655 C C . GLY A 1 87 ? 14.557 -0.820 -0.578 1.00 80.81 87 GLY A C 1
ATOM 656 O O . GLY A 1 87 ? 15.175 -1.816 -0.259 1.00 80.81 87 GLY A O 1
ATOM 657 N N . ILE A 1 88 ? 14.848 -0.151 -1.698 1.00 79.56 88 ILE A N 1
ATOM 658 C CA . ILE A 1 88 ? 15.895 -0.598 -2.647 1.00 79.56 88 ILE A CA 1
ATOM 659 C C . ILE A 1 88 ? 17.062 0.390 -2.750 1.00 79.56 88 ILE A C 1
ATOM 661 O O . ILE A 1 88 ? 18.168 0.017 -3.123 1.00 79.56 88 ILE A O 1
ATOM 665 N N . VAL A 1 89 ? 16.836 1.656 -2.391 1.00 72.06 89 VAL A N 1
ATOM 666 C CA . VAL A 1 89 ? 17.867 2.697 -2.307 1.00 72.06 89 VAL A CA 1
ATOM 667 C C . VAL A 1 89 ? 17.830 3.272 -0.895 1.00 72.06 89 VAL A C 1
ATOM 669 O O . VAL A 1 89 ? 16.790 3.766 -0.469 1.00 72.06 89 VAL A O 1
ATOM 672 N N . GLU A 1 90 ? 18.937 3.200 -0.150 1.00 60.09 90 GLU A N 1
ATOM 673 C CA . GLU A 1 90 ? 18.984 3.688 1.240 1.00 60.09 90 GLU A CA 1
ATOM 674 C C . GLU A 1 90 ? 19.560 5.097 1.368 1.00 60.09 90 GLU A C 1
ATOM 676 O O . GLU A 1 90 ? 18.954 5.957 2.002 1.00 60.09 90 GLU A O 1
ATOM 681 N N . ILE A 1 91 ? 20.734 5.336 0.782 1.00 51.41 91 ILE A N 1
ATOM 682 C CA . ILE A 1 91 ? 21.447 6.617 0.798 1.00 51.41 91 ILE A CA 1
ATOM 683 C C . ILE A 1 91 ? 22.295 6.651 -0.484 1.00 51.41 91 ILE A C 1
ATOM 685 O O . ILE A 1 91 ? 23.033 5.704 -0.742 1.00 51.41 91 ILE A O 1
ATOM 689 N N . GLU A 1 92 ? 22.211 7.715 -1.292 1.00 51.12 92 GLU A N 1
ATOM 690 C CA . GLU A 1 92 ? 22.839 7.850 -2.632 1.00 51.12 92 GLU A CA 1
ATOM 691 C C . GLU A 1 92 ? 24.390 7.793 -2.671 1.00 51.12 92 GLU A C 1
ATOM 693 O O . GLU A 1 92 ? 25.004 8.134 -3.678 1.00 51.12 92 GLU A O 1
ATOM 698 N N . LEU A 1 93 ? 25.060 7.388 -1.591 1.00 43.66 93 LEU A N 1
ATOM 699 C CA . LEU A 1 93 ? 26.493 7.610 -1.382 1.00 43.66 93 LEU A CA 1
ATOM 700 C C . LEU A 1 93 ? 27.412 6.426 -1.717 1.00 43.66 93 LEU A C 1
ATOM 702 O O . LEU A 1 93 ? 28.624 6.576 -1.577 1.00 43.66 93 LEU A O 1
ATOM 706 N N . ILE A 1 94 ? 26.889 5.290 -2.200 1.00 46.44 94 ILE A N 1
ATOM 707 C CA . ILE A 1 94 ? 27.711 4.184 -2.726 1.00 46.44 94 ILE A CA 1
ATOM 708 C C . ILE A 1 94 ? 27.028 3.578 -3.971 1.00 46.44 94 ILE A C 1
ATOM 710 O O . ILE A 1 94 ? 26.066 2.824 -3.836 1.00 46.44 94 ILE A O 1
ATOM 714 N N . PRO A 1 95 ? 27.489 3.889 -5.199 1.00 51.72 95 PRO A N 1
ATOM 715 C CA . PRO A 1 95 ? 26.914 3.356 -6.441 1.00 51.72 95 PRO A CA 1
ATOM 716 C C . PRO A 1 95 ? 26.934 1.821 -6.534 1.00 51.72 95 PRO A C 1
ATOM 718 O O . PRO A 1 95 ? 26.153 1.247 -7.285 1.00 51.72 95 PRO A O 1
ATOM 721 N N . GLU A 1 96 ? 27.813 1.167 -5.769 1.00 43.75 96 GLU A N 1
ATOM 722 C CA . GLU A 1 96 ? 28.081 -0.276 -5.813 1.00 43.75 96 GLU A CA 1
ATOM 723 C C . GLU A 1 96 ? 27.016 -1.154 -5.125 1.00 43.75 96 GLU A C 1
ATOM 725 O O . GLU A 1 96 ? 27.107 -2.373 -5.220 1.00 43.75 96 GLU A O 1
ATOM 730 N N . THR A 1 97 ? 26.006 -0.576 -4.458 1.00 48.97 97 THR A N 1
ATOM 731 C CA . THR A 1 97 ? 24.897 -1.328 -3.821 1.00 48.97 97 THR A CA 1
ATOM 732 C C . THR A 1 97 ? 23.542 -1.117 -4.508 1.00 48.97 97 THR A C 1
ATOM 734 O O . THR A 1 97 ? 22.499 -1.417 -3.928 1.00 48.97 97 THR A O 1
ATOM 737 N N . ARG A 1 98 ? 23.525 -0.528 -5.711 1.00 55.16 98 ARG A N 1
ATOM 738 C CA . ARG A 1 98 ? 22.296 -0.256 -6.471 1.00 55.16 98 ARG A CA 1
ATOM 739 C C . ARG A 1 98 ? 21.906 -1.448 -7.344 1.00 55.16 98 ARG A C 1
ATOM 741 O O . ARG A 1 98 ? 22.228 -1.478 -8.528 1.00 55.16 98 ARG A O 1
ATOM 748 N N . ASP A 1 99 ? 21.112 -2.354 -6.788 1.00 60.47 99 ASP A N 1
ATOM 749 C CA . ASP A 1 99 ? 20.476 -3.451 -7.538 1.00 60.47 99 ASP A CA 1
ATOM 750 C C . ASP A 1 99 ? 19.147 -3.015 -8.198 1.00 60.47 99 ASP A C 1
ATOM 752 O O . ASP A 1 99 ? 18.250 -3.816 -8.451 1.00 60.47 99 ASP A O 1
ATOM 756 N N . ASP A 1 100 ? 18.997 -1.713 -8.473 1.00 63.25 100 ASP A N 1
ATOM 757 C CA . ASP A 1 100 ? 17.766 -1.107 -8.986 1.00 63.25 100 ASP A CA 1
ATOM 758 C C . ASP A 1 100 ? 17.724 -0.969 -10.512 1.00 63.25 100 ASP A C 1
ATOM 760 O O . ASP A 1 100 ? 16.751 -0.435 -11.042 1.00 63.25 100 ASP A O 1
ATOM 764 N N . ARG A 1 101 ? 18.768 -1.393 -11.230 1.00 72.94 101 ARG A N 1
ATOM 765 C CA . ARG A 1 101 ? 18.920 -1.165 -12.673 1.00 72.94 101 ARG A CA 1
ATOM 766 C C . ARG A 1 101 ? 19.648 -2.303 -13.376 1.00 72.94 101 ARG A C 1
ATOM 768 O O . ARG A 1 101 ? 20.519 -2.948 -12.805 1.00 72.94 101 ARG A O 1
ATOM 775 N N . SER A 1 102 ? 19.348 -2.494 -14.655 1.00 73.00 102 SER A N 1
ATOM 776 C CA . SER A 1 102 ? 20.118 -3.355 -15.552 1.00 73.00 102 SER A CA 1
ATOM 777 C C . SER A 1 102 ? 20.145 -2.749 -16.946 1.00 73.00 102 SER A C 1
ATOM 779 O O . SER A 1 102 ? 19.090 -2.445 -17.485 1.00 73.00 102 SER A O 1
ATOM 781 N N . ASP A 1 103 ? 21.322 -2.630 -17.558 1.00 76.31 103 ASP A N 1
ATOM 782 C CA . ASP A 1 103 ? 21.437 -2.170 -18.952 1.00 76.31 103 ASP A CA 1
ATOM 783 C C . ASP A 1 103 ? 21.207 -3.309 -19.967 1.00 76.31 103 ASP A C 1
ATOM 785 O O . ASP A 1 103 ? 21.029 -3.064 -21.157 1.00 76.31 103 ASP A O 1
ATOM 789 N N . ILE A 1 104 ? 21.211 -4.569 -19.507 1.00 76.88 104 ILE A N 1
ATOM 790 C CA . ILE A 1 104 ? 21.095 -5.767 -20.359 1.00 76.88 104 ILE A CA 1
ATOM 791 C C . ILE A 1 104 ? 19.708 -6.410 -20.239 1.00 76.88 104 ILE A C 1
ATOM 793 O O . ILE A 1 104 ? 19.163 -6.899 -21.225 1.00 76.88 104 ILE A O 1
ATOM 797 N N . TYR A 1 105 ? 19.138 -6.428 -19.033 1.00 79.44 105 TYR A N 1
ATOM 798 C CA . TYR A 1 105 ? 17.899 -7.142 -18.714 1.00 79.44 105 TYR A CA 1
ATOM 799 C C . TYR A 1 105 ? 16.840 -6.203 -18.124 1.00 79.44 105 TYR A C 1
ATOM 801 O O . TYR A 1 105 ? 16.068 -6.586 -17.250 1.00 79.44 105 TYR A O 1
ATOM 809 N N . SER A 1 106 ? 16.814 -4.953 -18.596 1.00 83.75 106 SER A N 1
ATOM 810 C CA . SER A 1 106 ? 15.985 -3.882 -18.038 1.00 83.75 106 SER A CA 1
ATOM 811 C C . SER A 1 106 ? 14.500 -4.245 -17.988 1.00 83.75 106 SER A C 1
ATOM 813 O O . SER A 1 106 ? 13.898 -4.167 -16.926 1.00 83.75 106 SER A O 1
ATOM 815 N N . ALA A 1 107 ? 13.921 -4.735 -19.089 1.00 84.56 107 ALA A N 1
ATOM 816 C CA . ALA A 1 107 ? 12.498 -5.077 -19.173 1.00 84.56 107 ALA A CA 1
ATOM 817 C C . ALA A 1 107 ? 12.078 -6.241 -18.256 1.00 84.56 107 ALA A C 1
ATOM 819 O O . ALA A 1 107 ? 10.935 -6.286 -17.809 1.00 84.56 107 ALA A O 1
ATOM 820 N N . GLY A 1 108 ? 12.989 -7.179 -17.986 1.00 85.19 108 GLY A N 1
ATOM 821 C CA . GLY A 1 108 ? 12.728 -8.360 -17.160 1.00 85.19 108 GLY A CA 1
ATOM 822 C C . GLY A 1 108 ? 13.192 -8.226 -15.710 1.00 85.19 108 GLY A C 1
ATOM 823 O O . GLY A 1 108 ? 12.967 -9.144 -14.922 1.00 85.19 108 GLY A O 1
ATOM 824 N N . LEU A 1 109 ? 13.858 -7.124 -15.352 1.00 87.06 109 LEU A N 1
ATOM 825 C CA . LEU A 1 109 ? 14.391 -6.907 -14.012 1.00 87.06 109 LEU A CA 1
ATOM 826 C C . LEU A 1 109 ? 13.245 -6.808 -13.005 1.00 87.06 109 LEU A C 1
ATOM 828 O O . LEU A 1 109 ? 12.500 -5.832 -13.017 1.00 87.06 109 LEU A O 1
ATOM 832 N N . SER A 1 110 ? 13.128 -7.796 -12.120 1.00 89.50 110 SER A N 1
ATOM 833 C CA . SER A 1 110 ? 12.233 -7.727 -10.968 1.00 89.50 110 SER A CA 1
ATOM 834 C C . SER A 1 110 ? 12.959 -7.180 -9.752 1.00 89.50 110 SER A C 1
ATOM 836 O O . SER A 1 110 ? 14.122 -7.499 -9.515 1.00 89.50 110 SER A O 1
ATOM 838 N N . ILE A 1 111 ? 12.248 -6.367 -8.976 1.00 86.56 111 ILE A N 1
ATOM 839 C CA . ILE A 1 111 ? 12.766 -5.771 -7.749 1.00 86.56 111 ILE A CA 1
ATOM 840 C C . ILE A 1 111 ? 12.313 -6.511 -6.480 1.00 86.56 111 ILE A C 1
ATOM 842 O O . ILE A 1 111 ? 12.648 -6.101 -5.370 1.00 86.56 111 ILE A O 1
ATOM 846 N N . ASP A 1 112 ? 11.542 -7.595 -6.618 1.00 85.31 112 ASP A N 1
ATOM 847 C CA . ASP A 1 112 ? 11.001 -8.343 -5.478 1.00 85.31 112 ASP A CA 1
ATOM 848 C C . ASP A 1 112 ? 12.085 -8.907 -4.549 1.00 85.31 112 ASP A C 1
ATOM 850 O O . ASP A 1 112 ? 11.962 -8.793 -3.331 1.00 85.31 112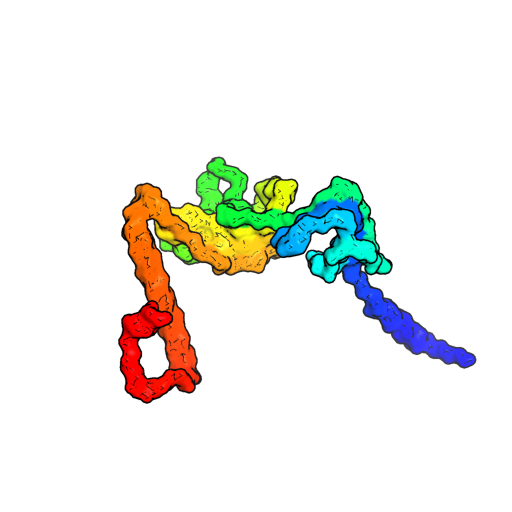 ASP A O 1
ATOM 854 N N . SER A 1 113 ? 13.178 -9.421 -5.112 1.00 81.00 113 SER A N 1
ATOM 855 C CA . SER A 1 113 ? 14.323 -9.948 -4.368 1.00 81.00 113 SER A CA 1
ATOM 856 C C . SER A 1 113 ? 15.305 -8.879 -3.887 1.00 81.00 113 SER A C 1
ATOM 858 O O . SER A 1 113 ? 16.156 -9.176 -3.054 1.00 81.00 113 SER A O 1
ATOM 860 N N . ALA A 1 114 ? 15.227 -7.660 -4.426 1.00 83.56 114 ALA A N 1
ATOM 861 C CA . ALA A 1 114 ? 16.154 -6.569 -4.113 1.00 83.56 114 ALA A CA 1
ATOM 862 C C . ALA A 1 114 ? 15.656 -5.668 -2.968 1.00 83.56 114 ALA A C 1
ATOM 864 O O . ALA A 1 114 ? 16.381 -4.790 -2.503 1.00 83.56 114 ALA A O 1
ATOM 865 N N . PHE A 1 115 ? 14.415 -5.853 -2.514 1.00 86.62 115 PHE A N 1
ATOM 866 C CA . PHE A 1 115 ? 13.843 -5.053 -1.439 1.00 86.62 115 PHE A CA 1
ATOM 867 C C . PHE A 1 115 ? 14.490 -5.387 -0.090 1.00 86.62 115 PHE A C 1
ATOM 869 O O . PHE A 1 115 ? 14.387 -6.506 0.407 1.00 86.62 115 PHE A O 1
ATOM 876 N N . ASN A 1 116 ? 15.110 -4.389 0.535 1.00 86.88 116 ASN A N 1
ATOM 877 C CA . ASN A 1 116 ? 15.600 -4.420 1.902 1.00 86.88 116 ASN A CA 1
ATOM 878 C C . ASN A 1 116 ? 14.517 -3.934 2.888 1.00 86.88 116 ASN A C 1
ATOM 880 O O . ASN A 1 116 ? 14.340 -2.721 3.074 1.00 86.88 116 ASN A O 1
ATOM 884 N N . PRO A 1 117 ? 13.835 -4.845 3.605 1.00 85.44 117 PRO A N 1
ATOM 885 C CA . PRO A 1 117 ? 12.832 -4.472 4.597 1.00 85.44 117 PRO A CA 1
ATOM 886 C C . PRO A 1 117 ? 13.441 -3.820 5.852 1.00 85.44 117 PRO A C 1
ATOM 888 O O . PRO A 1 117 ? 12.712 -3.256 6.665 1.00 85.44 117 PRO A O 1
ATOM 891 N N . SER A 1 118 ? 14.771 -3.859 6.012 1.00 85.56 118 SER A N 1
ATOM 892 C CA . SER A 1 118 ? 15.486 -3.199 7.115 1.00 85.56 118 SER A CA 1
ATOM 893 C C . SER A 1 118 ? 15.832 -1.734 6.828 1.00 85.56 118 SER A C 1
ATOM 895 O O . SER A 1 118 ? 16.487 -1.092 7.651 1.00 85.56 118 SER A O 1
ATOM 897 N N . SER A 1 119 ? 15.413 -1.192 5.680 1.00 86.50 119 SER A N 1
ATOM 898 C CA . SER A 1 119 ? 15.758 0.171 5.281 1.00 86.50 119 SER A CA 1
ATOM 899 C C . SER A 1 119 ? 15.259 1.217 6.268 1.00 86.50 119 SER A C 1
ATOM 901 O O . SER A 1 119 ? 14.082 1.258 6.624 1.00 86.50 119 SER A O 1
ATOM 903 N N . THR A 1 120 ? 16.144 2.137 6.658 1.00 87.31 120 THR A N 1
ATOM 904 C CA . THR A 1 120 ? 15.814 3.252 7.564 1.00 87.31 120 THR A CA 1
ATOM 905 C C . THR A 1 120 ? 14.775 4.216 6.978 1.00 87.31 120 THR A C 1
ATOM 907 O O . THR A 1 120 ? 14.080 4.910 7.725 1.00 87.31 120 THR A O 1
ATOM 910 N N . LEU A 1 121 ? 14.600 4.218 5.650 1.00 88.19 121 LEU A N 1
ATOM 911 C CA . LEU A 1 121 ? 13.580 5.014 4.970 1.00 88.19 121 LEU A CA 1
ATOM 912 C C . LEU A 1 121 ? 12.162 4.478 5.205 1.00 88.19 121 LEU A C 1
ATOM 914 O O . LEU A 1 121 ? 11.208 5.253 5.136 1.00 88.19 121 LEU A O 1
ATOM 918 N N . ILE A 1 122 ? 12.004 3.186 5.506 1.00 89.75 122 ILE A N 1
ATOM 919 C CA . ILE A 1 122 ? 10.700 2.560 5.758 1.00 89.75 122 ILE A CA 1
ATOM 920 C C . ILE A 1 122 ? 10.025 3.160 7.000 1.00 89.75 122 ILE A C 1
ATOM 922 O O . ILE A 1 122 ? 8.948 3.741 6.845 1.00 89.75 122 ILE A O 1
ATOM 926 N N . PRO A 1 123 ? 10.622 3.114 8.212 1.00 89.69 123 PRO A N 1
ATOM 927 C CA . PRO A 1 123 ? 9.993 3.702 9.389 1.00 89.69 123 PRO A CA 1
ATOM 928 C C . PRO A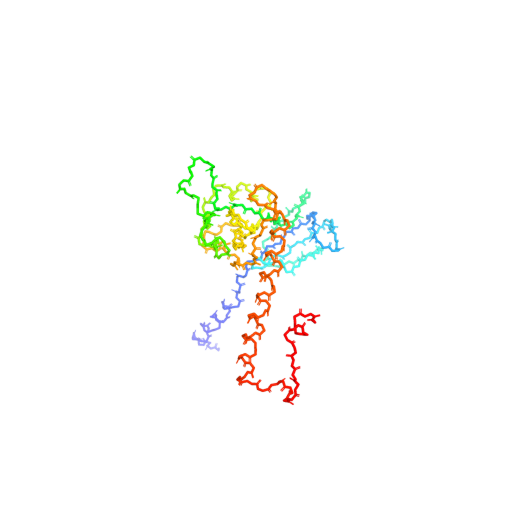 1 123 ? 9.809 5.217 9.241 1.00 89.69 123 PRO A C 1
ATOM 930 O O . PRO A 1 123 ? 8.788 5.740 9.680 1.00 89.69 123 PRO A O 1
ATOM 933 N N . TYR A 1 124 ? 10.728 5.921 8.567 1.00 91.00 124 TYR A N 1
ATOM 934 C CA . TYR A 1 124 ? 10.576 7.353 8.293 1.00 91.00 124 TYR A CA 1
ATOM 935 C C . TYR A 1 124 ? 9.291 7.648 7.499 1.00 91.00 124 TYR A C 1
ATOM 937 O O . TYR A 1 124 ? 8.447 8.425 7.946 1.00 91.00 124 TYR A O 1
ATOM 945 N N . ASN A 1 125 ? 9.084 6.969 6.369 1.00 92.44 125 ASN A N 1
ATOM 946 C CA . ASN A 1 125 ? 7.892 7.156 5.536 1.00 92.44 125 ASN A CA 1
ATOM 947 C C . ASN A 1 125 ? 6.611 6.633 6.208 1.00 92.44 125 ASN A C 1
ATOM 949 O O . ASN A 1 125 ? 5.547 7.241 6.057 1.00 92.44 125 ASN A O 1
ATOM 953 N N . LEU A 1 126 ? 6.708 5.571 7.016 1.00 91.69 126 LEU A N 1
ATOM 954 C CA . LEU A 1 126 ? 5.584 5.051 7.796 1.00 91.69 126 LEU A CA 1
ATOM 955 C C . LEU A 1 126 ? 5.061 6.080 8.805 1.00 91.69 126 LEU A C 1
ATOM 957 O O . LEU A 1 126 ? 3.847 6.240 8.933 1.00 91.69 126 LEU A O 1
ATOM 961 N N . THR A 1 127 ? 5.943 6.838 9.471 1.00 92.00 127 THR A N 1
ATOM 962 C CA . THR A 1 127 ? 5.503 7.938 10.356 1.00 92.00 127 THR A CA 1
ATOM 963 C C . THR A 1 127 ? 4.787 9.064 9.609 1.00 92.00 127 THR A C 1
ATOM 965 O O . THR A 1 127 ? 3.922 9.722 10.184 1.00 92.00 127 THR A O 1
ATOM 968 N N . GLY A 1 128 ? 5.087 9.240 8.319 1.00 93.19 128 GLY A N 1
ATOM 969 C CA . GLY A 1 128 ? 4.368 10.137 7.412 1.00 93.19 128 GLY A CA 1
ATOM 970 C C . GLY A 1 128 ? 3.023 9.589 6.917 1.00 93.19 128 GLY A C 1
ATOM 971 O O . GLY A 1 128 ? 2.313 10.283 6.194 1.00 93.19 128 GLY A O 1
ATOM 972 N N . GLY A 1 129 ? 2.656 8.362 7.300 1.00 93.38 129 GLY A N 1
ATOM 973 C CA . GLY A 1 129 ? 1.398 7.716 6.934 1.00 93.38 129 GLY A CA 1
ATOM 974 C C . GLY A 1 129 ? 1.457 6.853 5.673 1.00 93.38 129 GLY A C 1
ATOM 975 O O . GLY A 1 129 ? 0.412 6.363 5.251 1.00 93.38 129 GLY A O 1
ATOM 976 N N . ILE A 1 130 ? 2.632 6.634 5.070 1.00 95.00 130 ILE A N 1
ATOM 977 C CA . ILE A 1 130 ? 2.792 5.721 3.927 1.00 95.00 130 ILE A CA 1
ATOM 978 C C . ILE A 1 130 ? 2.863 4.286 4.446 1.00 95.00 130 ILE A C 1
ATOM 980 O O . ILE A 1 130 ? 3.775 3.924 5.179 1.00 95.00 130 ILE A O 1
ATOM 984 N N . THR A 1 131 ? 1.904 3.456 4.049 1.00 93.81 131 THR A N 1
ATOM 985 C CA . THR A 1 131 ? 1.799 2.061 4.520 1.00 93.81 131 THR A CA 1
ATOM 986 C C . THR A 1 131 ? 2.110 1.032 3.442 1.00 93.81 131 THR A C 1
ATOM 988 O O . THR A 1 131 ? 2.432 -0.107 3.772 1.00 93.81 131 THR A O 1
ATOM 991 N N . VAL A 1 132 ? 2.042 1.435 2.171 1.00 94.75 132 VAL A N 1
ATOM 992 C CA . VAL A 1 132 ? 2.347 0.595 1.011 1.00 94.75 132 VAL A CA 1
ATOM 993 C C . VAL A 1 132 ? 3.225 1.379 0.043 1.00 94.75 132 VAL A C 1
ATOM 995 O O . VAL A 1 132 ? 2.925 2.538 -0.255 1.00 94.75 132 VAL A O 1
ATOM 998 N N . SER A 1 133 ? 4.273 0.746 -0.480 1.00 94.62 133 SER A N 1
ATOM 999 C CA . SER A 1 133 ? 5.081 1.279 -1.577 1.00 94.62 133 SER A CA 1
ATOM 1000 C C . SER A 1 133 ? 4.907 0.438 -2.836 1.00 94.62 133 SER A C 1
ATOM 1002 O O . SER A 1 133 ? 4.901 -0.790 -2.788 1.00 94.62 133 SER A O 1
ATOM 1004 N N . LEU A 1 134 ? 4.779 1.110 -3.980 1.00 95.50 134 LEU A N 1
ATOM 1005 C CA . LEU A 1 134 ? 4.975 0.490 -5.287 1.00 95.50 134 LEU A CA 1
ATOM 1006 C C . LEU A 1 134 ? 6.408 0.790 -5.710 1.00 95.50 134 LEU A C 1
ATOM 1008 O O . LEU A 1 134 ? 6.714 1.886 -6.192 1.00 95.50 134 LEU A O 1
ATOM 1012 N N . THR A 1 135 ? 7.298 -0.155 -5.441 1.00 93.12 135 THR A N 1
ATOM 1013 C CA . THR A 1 135 ? 8.731 0.027 -5.650 1.00 93.12 135 THR A CA 1
ATOM 1014 C C . THR A 1 135 ? 9.090 -0.427 -7.057 1.00 93.12 135 THR A C 1
ATOM 1016 O O . THR A 1 135 ? 8.709 -1.520 -7.472 1.00 93.12 135 THR A O 1
ATOM 1019 N N . SER A 1 136 ? 9.774 0.438 -7.806 1.00 91.69 136 SER A N 1
ATOM 1020 C CA . SER A 1 136 ? 10.099 0.220 -9.218 1.00 91.69 136 SER A CA 1
ATOM 1021 C C . SER A 1 136 ? 11.599 0.382 -9.474 1.00 91.69 136 SER A C 1
ATOM 1023 O O . SER A 1 136 ? 12.225 1.263 -8.877 1.00 91.69 136 SER A O 1
ATOM 1025 N N . PRO A 1 137 ? 12.175 -0.431 -10.373 1.00 89.00 137 PRO A N 1
ATOM 1026 C CA . PRO A 1 137 ? 13.548 -0.252 -10.832 1.00 89.00 137 PRO A CA 1
ATOM 1027 C C . PRO A 1 137 ? 13.717 1.039 -11.653 1.00 89.00 137 PRO A C 1
ATOM 1029 O O . PRO A 1 137 ? 12.757 1.584 -12.202 1.00 89.00 137 PRO A O 1
ATOM 1032 N N . SER A 1 138 ? 14.957 1.524 -11.745 1.00 86.00 138 SER A N 1
ATOM 1033 C CA . SER A 1 138 ? 15.362 2.745 -12.457 1.00 86.00 138 SER A CA 1
ATOM 1034 C C . SER A 1 138 ? 16.274 2.486 -13.663 1.00 86.00 138 SER A C 1
ATOM 1036 O O . SER A 1 138 ? 17.104 3.333 -14.002 1.00 86.00 138 SER A O 1
ATOM 1038 N N . SER A 1 139 ? 16.148 1.323 -14.316 1.00 83.81 139 SER A N 1
ATOM 1039 C CA . SER A 1 139 ? 16.910 1.040 -15.542 1.00 83.81 139 SER A CA 1
ATOM 1040 C C . SER A 1 139 ? 16.654 2.096 -16.627 1.00 83.81 139 SER A C 1
ATOM 1042 O O . SER A 1 139 ? 15.558 2.656 -16.727 1.00 83.81 139 SER A O 1
ATOM 1044 N N . SER A 1 140 ? 17.683 2.349 -17.437 1.00 80.88 140 SER A N 1
ATOM 1045 C CA . SER A 1 140 ? 17.641 3.238 -18.602 1.00 80.88 140 SER A CA 1
ATOM 1046 C C . SER A 1 140 ? 16.859 2.611 -19.769 1.00 80.88 140 SER A C 1
ATOM 1048 O O . SER A 1 140 ? 16.513 1.426 -19.752 1.00 80.88 140 SER A O 1
ATOM 1050 N N . GLY A 1 141 ? 16.563 3.399 -20.807 1.00 83.31 141 GLY A N 1
ATOM 1051 C CA . GLY A 1 141 ? 15.854 2.924 -21.996 1.00 83.31 141 GLY A CA 1
ATOM 1052 C C . GLY A 1 141 ? 14.327 2.930 -21.867 1.00 83.31 141 GLY A C 1
ATOM 1053 O O . GLY A 1 141 ? 13.754 3.616 -21.018 1.00 83.31 141 GLY A O 1
ATOM 1054 N N . LEU A 1 142 ? 13.647 2.216 -22.776 1.00 87.69 142 LEU A N 1
ATOM 1055 C CA . LEU A 1 142 ? 12.179 2.217 -22.854 1.00 87.69 142 LEU A CA 1
ATOM 1056 C C . LEU A 1 142 ? 11.529 1.516 -21.658 1.00 87.69 142 LEU A C 1
ATOM 1058 O O . LEU A 1 142 ? 10.550 2.035 -21.139 1.00 87.69 142 LEU A O 1
ATOM 1062 N N . PHE A 1 143 ? 12.048 0.367 -21.229 1.00 90.44 143 PHE A N 1
ATOM 1063 C CA . PHE A 1 143 ? 11.501 -0.408 -20.115 1.00 90.44 143 PHE A CA 1
ATOM 1064 C C . PHE A 1 143 ? 12.469 -0.382 -18.938 1.00 90.44 143 PHE A C 1
ATOM 1066 O O . PHE A 1 143 ? 13.620 -0.781 -19.088 1.00 90.44 143 PHE A O 1
ATOM 1073 N N . SER A 1 144 ? 11.997 0.058 -17.774 1.00 88.25 144 SER A N 1
ATOM 1074 C CA . SER A 1 144 ? 12.812 0.181 -16.559 1.00 88.25 144 SER A CA 1
ATOM 1075 C C . SER A 1 144 ? 12.865 -1.115 -15.749 1.00 88.25 144 SER A C 1
ATOM 1077 O O . SER A 1 144 ? 13.797 -1.298 -14.966 1.00 88.25 144 SER A O 1
ATOM 1079 N N . GLY A 1 145 ? 11.860 -1.980 -15.929 1.00 90.75 145 GLY A N 1
ATOM 1080 C CA . GLY A 1 145 ? 11.684 -3.262 -15.243 1.00 90.75 145 GLY A CA 1
ATOM 1081 C C . GLY A 1 145 ? 10.353 -3.378 -14.510 1.00 90.75 145 GLY A C 1
ATOM 1082 O O . GLY A 1 145 ? 9.437 -2.579 -14.717 1.00 90.75 145 GLY A O 1
ATOM 1083 N N . LEU A 1 146 ? 10.234 -4.404 -13.676 1.00 92.88 146 LEU A N 1
ATOM 1084 C CA . LEU A 1 146 ? 8.997 -4.834 -13.042 1.00 92.88 146 LEU A CA 1
ATOM 1085 C C . LEU A 1 146 ? 8.856 -4.253 -11.631 1.00 92.88 146 LEU A C 1
ATOM 1087 O O . LEU A 1 146 ? 9.729 -4.385 -10.772 1.00 92.88 146 LEU A O 1
ATOM 1091 N N . THR A 1 147 ? 7.718 -3.611 -11.405 1.00 93.69 147 THR A N 1
ATOM 1092 C CA . THR A 1 147 ? 7.310 -2.993 -10.145 1.00 93.69 147 THR A CA 1
ATOM 1093 C C . THR A 1 147 ? 6.646 -4.020 -9.237 1.00 93.69 147 THR A C 1
ATOM 1095 O O . THR A 1 147 ? 5.771 -4.768 -9.677 1.00 93.69 147 THR A O 1
ATOM 1098 N N . SER A 1 148 ? 6.976 -3.981 -7.948 1.00 94.44 148 SER A N 1
ATOM 1099 C CA . SER A 1 148 ? 6.375 -4.833 -6.914 1.00 94.44 148 SER A CA 1
ATOM 1100 C C . SER A 1 148 ? 5.761 -3.985 -5.795 1.00 94.44 148 SER A C 1
ATOM 1102 O O . SER A 1 148 ? 6.177 -2.848 -5.553 1.00 94.44 148 SER A O 1
ATOM 1104 N N . ALA A 1 149 ? 4.735 -4.519 -5.131 1.00 94.56 149 ALA A N 1
ATOM 1105 C CA . ALA A 1 149 ? 4.054 -3.862 -4.018 1.00 94.56 149 ALA A CA 1
ATOM 1106 C C . ALA A 1 149 ? 4.572 -4.388 -2.680 1.00 94.56 149 ALA A C 1
ATOM 1108 O O . ALA A 1 149 ? 4.570 -5.601 -2.451 1.00 94.56 149 ALA A O 1
ATOM 1109 N N . PHE A 1 150 ? 4.932 -3.474 -1.780 1.00 93.44 150 PHE A N 1
ATOM 1110 C CA . PHE A 1 150 ? 5.461 -3.808 -0.463 1.00 93.44 150 PHE A CA 1
ATOM 1111 C C . PHE A 1 150 ? 4.697 -3.118 0.663 1.00 93.44 150 PHE A C 1
ATOM 1113 O O . PHE A 1 150 ? 4.309 -1.955 0.560 1.00 93.44 150 PHE A O 1
ATOM 1120 N N . SER A 1 151 ? 4.494 -3.846 1.754 1.00 92.81 151 SER A N 1
ATOM 1121 C CA . SER A 1 151 ? 3.977 -3.355 3.022 1.00 92.81 151 SER A CA 1
ATOM 1122 C C . SER A 1 151 ? 5.106 -2.719 3.822 1.00 92.81 151 SER A C 1
ATOM 1124 O O . SER A 1 151 ? 6.146 -3.332 4.037 1.00 92.81 151 SER A O 1
ATOM 1126 N N . LEU A 1 152 ? 4.879 -1.504 4.318 1.00 91.19 152 LEU A N 1
ATOM 1127 C CA . LEU A 1 152 ? 5.819 -0.801 5.199 1.00 91.19 152 LEU A CA 1
ATOM 1128 C C . LEU A 1 152 ? 5.507 -1.020 6.685 1.00 91.19 152 LEU A C 1
ATOM 1130 O O . LEU A 1 152 ? 6.188 -0.485 7.552 1.00 91.19 152 LEU A O 1
ATOM 1134 N N . SER A 1 153 ? 4.458 -1.786 6.997 1.00 78.88 153 SER A N 1
ATOM 1135 C CA . SER A 1 153 ? 3.878 -1.881 8.344 1.00 78.88 153 SER A CA 1
ATOM 1136 C C . SER A 1 153 ? 4.638 -2.780 9.337 1.00 78.88 153 SER A C 1
ATOM 1138 O O . SER A 1 153 ? 4.186 -2.935 10.470 1.00 78.88 153 SER A O 1
ATOM 1140 N N . GLY A 1 154 ? 5.831 -3.275 8.977 1.00 63.34 154 GLY A N 1
ATOM 1141 C CA . GLY A 1 154 ? 6.855 -3.641 9.969 1.00 63.34 154 GLY A CA 1
ATOM 1142 C C . GLY A 1 154 ? 7.106 -5.130 10.234 1.00 63.34 154 GLY A C 1
ATOM 1143 O O . GLY A 1 154 ? 7.691 -5.452 11.264 1.00 63.34 154 GLY A O 1
ATOM 1144 N N . SER A 1 155 ? 6.728 -6.035 9.328 1.00 64.06 155 SER A N 1
ATOM 1145 C CA . SER A 1 155 ? 7.239 -7.416 9.329 1.00 64.06 155 SER A CA 1
ATOM 1146 C C . SER A 1 155 ? 8.375 -7.545 8.310 1.00 64.06 155 SER A C 1
ATOM 1148 O O . SER A 1 155 ? 8.152 -7.381 7.108 1.00 64.06 155 SER A O 1
ATOM 1150 N N . LEU A 1 156 ? 9.590 -7.837 8.790 1.00 57.84 156 LEU A N 1
ATOM 1151 C CA . LEU A 1 156 ? 10.770 -8.081 7.947 1.00 57.84 156 LEU A CA 1
ATOM 1152 C C . LEU A 1 156 ? 10.576 -9.285 7.006 1.00 57.84 156 LEU A C 1
ATOM 1154 O O . LEU A 1 156 ? 11.181 -9.320 5.942 1.00 57.84 156 LEU A O 1
ATOM 1158 N N . GLU A 1 157 ? 9.722 -10.244 7.376 1.00 60.38 157 GLU A N 1
ATOM 1159 C CA . GLU A 1 157 ? 9.539 -11.506 6.644 1.00 60.38 157 GLU A CA 1
ATOM 1160 C C . GLU A 1 157 ? 8.332 -11.495 5.682 1.00 60.38 157 GLU A C 1
ATOM 1162 O O . GLU A 1 157 ? 8.267 -12.319 4.776 1.00 60.38 157 GLU A O 1
ATOM 1167 N N . GLU A 1 158 ? 7.406 -10.534 5.807 1.00 70.56 158 GLU A N 1
ATOM 1168 C CA . GLU A 1 158 ? 6.165 -10.460 5.004 1.00 70.56 158 GLU A CA 1
ATOM 1169 C C . GLU A 1 158 ? 5.954 -9.076 4.365 1.00 70.56 158 GLU A C 1
ATOM 1171 O O . GLU A 1 158 ? 4.838 -8.564 4.258 1.00 70.56 158 GLU A O 1
ATOM 1176 N N . SER A 1 159 ? 7.042 -8.420 3.958 1.00 86.56 159 SER A N 1
ATOM 1177 C CA . SER A 1 159 ? 6.941 -7.108 3.312 1.00 86.56 159 SER A CA 1
ATOM 1178 C C . SER A 1 159 ? 6.399 -7.198 1.882 1.00 86.56 159 SER A C 1
ATOM 1180 O O . SER A 1 159 ? 5.736 -6.269 1.441 1.00 86.56 159 SER A O 1
ATOM 1182 N N . LEU A 1 160 ? 6.622 -8.290 1.144 1.00 90.69 160 LEU A N 1
ATOM 1183 C CA . LEU A 1 160 ? 6.114 -8.435 -0.225 1.00 90.69 160 LEU A CA 1
ATOM 1184 C C . LEU A 1 160 ? 4.600 -8.712 -0.227 1.00 90.69 160 LEU A C 1
ATOM 1186 O O . LEU A 1 160 ? 4.154 -9.764 0.218 1.00 90.69 160 LEU A O 1
ATOM 1190 N N . ILE A 1 161 ? 3.813 -7.784 -0.778 1.00 92.19 161 ILE A N 1
ATOM 1191 C CA . ILE A 1 161 ? 2.362 -7.950 -0.967 1.00 92.19 161 ILE A CA 1
ATOM 1192 C C . ILE A 1 161 ? 2.087 -8.676 -2.285 1.00 92.19 161 ILE A C 1
ATOM 1194 O O . ILE A 1 161 ? 1.270 -9.591 -2.341 1.00 92.19 161 ILE A O 1
ATOM 1198 N N . SER A 1 162 ? 2.743 -8.235 -3.360 1.00 93.25 162 SER A N 1
ATOM 1199 C CA . SER A 1 162 ? 2.617 -8.829 -4.689 1.00 93.25 162 SER A CA 1
ATOM 1200 C C . SER A 1 162 ? 3.842 -8.492 -5.527 1.00 93.25 162 SER A C 1
ATOM 1202 O O . SER A 1 162 ? 4.277 -7.339 -5.557 1.00 93.25 162 SER A O 1
ATOM 1204 N N . SER A 1 163 ? 4.368 -9.491 -6.231 1.00 93.38 163 SER A N 1
ATOM 1205 C CA . SER A 1 163 ? 5.490 -9.324 -7.158 1.00 93.38 163 SER A CA 1
ATOM 1206 C C . SER A 1 163 ? 4.998 -8.955 -8.561 1.00 93.38 163 SER A C 1
ATOM 1208 O O . SER A 1 163 ? 3.907 -9.370 -8.955 1.00 93.38 163 SER A O 1
ATOM 1210 N N . ASN A 1 164 ? 5.804 -8.183 -9.299 1.00 92.94 164 ASN A N 1
ATOM 1211 C CA . ASN A 1 164 ? 5.684 -7.940 -10.743 1.00 92.94 164 ASN A CA 1
ATOM 1212 C C . ASN A 1 164 ? 4.294 -7.473 -11.204 1.00 92.94 164 ASN A C 1
ATOM 1214 O O . ASN A 1 164 ? 3.750 -7.958 -12.194 1.00 92.94 164 ASN A O 1
ATOM 1218 N N . ILE A 1 165 ? 3.710 -6.518 -10.481 1.00 94.44 165 ILE A N 1
ATOM 1219 C CA . ILE A 1 165 ? 2.350 -6.022 -10.736 1.00 94.44 165 ILE A CA 1
ATOM 1220 C C . ILE A 1 165 ? 2.261 -5.035 -11.905 1.00 94.44 165 ILE A C 1
ATOM 1222 O O . ILE A 1 165 ? 1.162 -4.728 -12.362 1.00 94.44 165 ILE A O 1
ATOM 1226 N N . ALA A 1 166 ? 3.394 -4.493 -12.355 1.00 92.31 166 ALA A N 1
ATOM 1227 C CA . ALA A 1 166 ? 3.457 -3.579 -13.487 1.00 92.31 166 ALA A CA 1
ATOM 1228 C C . ALA A 1 166 ? 4.838 -3.613 -14.146 1.00 92.31 166 ALA A C 1
ATOM 1230 O O . ALA A 1 166 ? 5.845 -3.793 -13.468 1.00 92.31 166 ALA A O 1
ATOM 1231 N N . LEU A 1 167 ? 4.882 -3.378 -15.457 1.00 91.50 167 LEU A N 1
ATOM 1232 C CA . LEU A 1 167 ? 6.105 -3.055 -16.186 1.00 91.50 167 LEU A CA 1
ATOM 1233 C C . LEU A 1 167 ? 6.239 -1.530 -16.262 1.00 91.50 167 LEU A C 1
ATOM 1235 O O . LEU A 1 167 ? 5.367 -0.851 -16.805 1.00 91.50 167 LEU A O 1
ATOM 1239 N N . SER A 1 168 ? 7.322 -0.993 -15.712 1.00 89.69 168 SER A N 1
ATOM 1240 C CA . SER A 1 168 ? 7.638 0.434 -15.771 1.00 89.69 168 SER A CA 1
ATOM 1241 C C . SER A 1 168 ? 8.299 0.784 -17.103 1.00 89.69 168 SER A C 1
ATOM 1243 O O . SER A 1 168 ? 9.197 0.074 -17.557 1.00 89.69 168 SER A O 1
ATOM 1245 N N . ALA A 1 169 ? 7.880 1.893 -17.717 1.00 89.19 169 ALA A N 1
ATOM 1246 C CA . ALA A 1 169 ? 8.426 2.373 -18.984 1.00 89.19 169 ALA A CA 1
ATOM 1247 C C . ALA A 1 169 ? 8.753 3.875 -18.947 1.00 89.19 169 ALA A C 1
ATOM 1249 O O . ALA A 1 169 ? 7.990 4.666 -18.390 1.00 89.19 169 ALA A O 1
ATOM 1250 N N . ASN A 1 170 ? 9.854 4.278 -19.589 1.00 86.81 170 ASN A N 1
ATOM 1251 C CA . ASN A 1 170 ? 10.272 5.674 -19.715 1.00 86.81 170 ASN A CA 1
ATOM 1252 C C . ASN A 1 170 ? 10.047 6.185 -21.141 1.00 86.81 170 ASN A C 1
ATOM 1254 O O . ASN A 1 170 ? 10.734 5.793 -22.085 1.00 86.81 170 ASN A O 1
ATOM 1258 N N . ILE A 1 171 ? 9.141 7.151 -21.285 1.00 83.56 171 ILE A N 1
ATOM 1259 C CA . ILE A 1 171 ? 8.836 7.809 -22.571 1.00 83.56 171 ILE A CA 1
ATOM 1260 C C . ILE A 1 171 ? 9.487 9.210 -22.640 1.00 83.56 171 ILE A C 1
ATOM 1262 O O . ILE A 1 171 ? 9.309 9.962 -23.591 1.00 83.56 171 ILE A O 1
ATOM 1266 N N . GLY A 1 172 ? 10.301 9.568 -21.641 1.00 78.19 172 GLY A N 1
ATOM 1267 C CA . GLY A 1 172 ? 11.038 10.831 -21.614 1.00 78.19 172 GLY A CA 1
ATOM 1268 C C . GLY A 1 172 ? 12.087 10.950 -22.729 1.00 78.19 172 GLY A C 1
ATOM 1269 O O . GLY A 1 172 ? 12.692 9.957 -23.156 1.00 78.19 172 GLY A O 1
ATOM 1270 N N . GLY A 1 173 ? 12.313 12.188 -23.178 1.00 64.12 173 GLY A N 1
ATOM 1271 C CA . GLY A 1 173 ? 13.419 12.537 -24.072 1.00 64.12 173 GLY A CA 1
ATOM 1272 C C . GLY A 1 173 ? 14.769 12.556 -23.345 1.00 64.12 173 GLY A C 1
ATOM 1273 O O . GLY A 1 173 ? 14.818 12.618 -22.120 1.00 64.12 173 GLY A O 1
ATOM 1274 N N . GLY A 1 174 ? 15.865 12.507 -24.102 1.00 69.62 174 GLY A N 1
ATOM 1275 C CA . GLY A 1 174 ? 17.235 12.608 -23.578 1.00 69.62 174 GLY A CA 1
ATOM 1276 C C . GLY A 1 174 ? 18.141 11.490 -24.084 1.00 69.62 174 GLY A C 1
ATOM 1277 O O . GLY A 1 174 ? 19.158 11.770 -24.705 1.00 69.62 174 GLY A O 1
ATOM 1278 N N . GLU A 1 175 ? 17.741 10.237 -23.873 1.00 69.50 175 GLU A N 1
ATOM 1279 C CA . GLU A 1 175 ? 18.499 9.064 -24.342 1.00 69.50 175 GLU A CA 1
ATOM 1280 C C . GLU A 1 175 ? 18.231 8.726 -25.815 1.00 69.50 175 GLU A C 1
ATOM 1282 O O . GLU A 1 175 ? 19.132 8.273 -26.512 1.00 69.50 175 GLU A O 1
ATOM 1287 N N . ASP A 1 176 ? 16.999 8.952 -26.290 1.00 77.12 176 ASP A N 1
ATOM 1288 C CA . ASP A 1 176 ? 16.580 8.690 -27.673 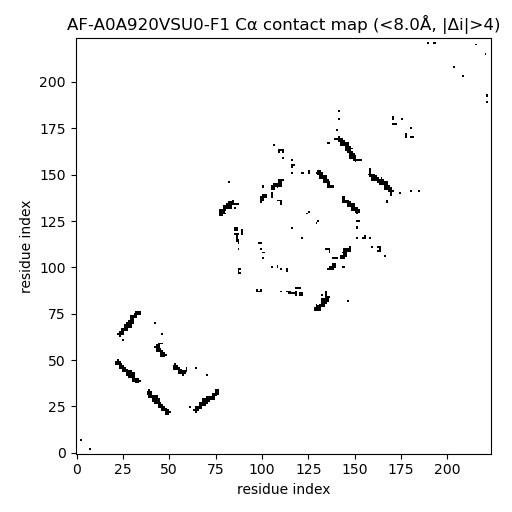1.00 77.12 176 ASP A CA 1
ATOM 1289 C C . ASP A 1 176 ? 15.333 9.526 -28.038 1.00 77.12 176 ASP A C 1
ATOM 1291 O O . ASP A 1 176 ? 14.750 10.223 -27.196 1.00 77.12 176 ASP A O 1
ATOM 1295 N N . SER A 1 177 ? 14.907 9.444 -29.298 1.00 85.50 177 SER A N 1
ATOM 1296 C CA . SER A 1 177 ? 13.681 10.025 -29.827 1.00 85.50 177 SER A CA 1
ATOM 1297 C C . SER A 1 177 ? 12.450 9.465 -29.121 1.00 85.50 177 SER A C 1
ATOM 1299 O O . SER A 1 177 ? 12.141 8.275 -29.193 1.00 85.50 177 SER A O 1
ATOM 1301 N N . MET A 1 178 ? 11.672 10.357 -28.508 1.00 86.81 178 MET A N 1
ATOM 1302 C CA . MET A 1 178 ? 10.375 10.016 -27.919 1.00 86.81 178 MET A CA 1
ATOM 1303 C C . MET A 1 178 ? 9.446 9.331 -28.934 1.00 86.81 178 MET A C 1
ATOM 1305 O O . MET A 1 178 ? 8.731 8.402 -28.574 1.00 86.81 178 MET A O 1
ATOM 1309 N N . ALA A 1 179 ? 9.483 9.739 -30.208 1.00 88.25 179 ALA A N 1
ATOM 1310 C CA . ALA A 1 179 ? 8.672 9.117 -31.254 1.00 88.25 179 ALA A CA 1
ATOM 1311 C C . ALA A 1 179 ? 9.074 7.655 -31.498 1.00 88.25 179 ALA A C 1
ATOM 1313 O O . ALA A 1 179 ? 8.201 6.795 -31.590 1.00 88.25 179 ALA A O 1
ATOM 1314 N N . ALA A 1 180 ? 10.380 7.368 -31.532 1.00 86.31 180 ALA A N 1
ATOM 1315 C CA . ALA A 1 180 ? 10.884 6.004 -31.674 1.00 86.31 180 ALA A CA 1
ATOM 1316 C C . ALA A 1 180 ? 10.510 5.146 -30.456 1.00 86.31 180 ALA A C 1
ATOM 1318 O O . ALA A 1 180 ? 10.042 4.025 -30.617 1.00 86.31 180 ALA A O 1
ATOM 1319 N N . LYS A 1 181 ? 10.616 5.697 -29.239 1.00 87.19 181 LYS A N 1
ATOM 1320 C CA . LYS A 1 181 ? 10.190 5.019 -28.003 1.00 87.19 181 LYS A CA 1
ATOM 1321 C C . LYS A 1 181 ? 8.695 4.680 -28.000 1.00 87.19 181 LYS A C 1
ATOM 1323 O O . LYS A 1 181 ? 8.322 3.582 -27.602 1.00 87.19 181 LYS A O 1
ATOM 1328 N N . VAL A 1 182 ? 7.840 5.592 -28.470 1.00 89.62 182 VAL A N 1
ATOM 1329 C CA . VAL A 1 182 ? 6.391 5.346 -28.597 1.00 89.62 182 VAL A CA 1
ATOM 1330 C C . VAL A 1 182 ? 6.097 4.267 -29.643 1.00 89.62 182 VAL A C 1
ATOM 1332 O O . VAL A 1 182 ? 5.269 3.396 -29.390 1.00 89.62 182 VAL A O 1
ATOM 1335 N N . GLN A 1 183 ? 6.783 4.290 -30.789 1.00 89.94 183 GLN A N 1
ATOM 1336 C CA . GLN A 1 183 ? 6.656 3.247 -31.814 1.00 89.94 183 GLN A CA 1
ATOM 1337 C C . GLN A 1 183 ? 7.094 1.883 -31.278 1.00 89.94 183 GLN A C 1
ATOM 1339 O O . GLN A 1 183 ? 6.335 0.925 -31.358 1.00 89.94 183 GLN A O 1
ATOM 1344 N N . LEU A 1 184 ? 8.261 1.821 -30.635 1.00 88.25 184 LEU A N 1
ATOM 1345 C CA . LEU A 1 184 ? 8.785 0.599 -30.035 1.00 88.25 184 LEU A CA 1
ATOM 1346 C C . LEU A 1 184 ? 7.858 0.041 -28.946 1.00 88.25 184 LEU A C 1
ATOM 1348 O O . LEU A 1 184 ? 7.692 -1.174 -28.847 1.00 88.25 184 LEU A O 1
ATOM 1352 N N . LEU A 1 185 ? 7.223 0.904 -28.145 1.00 90.19 185 LEU A N 1
ATOM 1353 C CA . LEU A 1 185 ? 6.208 0.484 -27.179 1.00 90.19 185 LEU A CA 1
ATOM 1354 C C . LEU A 1 185 ? 4.988 -0.126 -27.879 1.00 90.19 185 LEU A C 1
ATOM 1356 O O . LEU A 1 185 ? 4.525 -1.188 -27.473 1.00 90.19 185 LEU A O 1
ATOM 1360 N N . GLY A 1 186 ? 4.491 0.518 -28.939 1.00 89.38 186 GLY A N 1
ATOM 1361 C CA . GLY A 1 186 ? 3.387 -0.003 -29.748 1.00 89.38 186 GLY A CA 1
ATOM 1362 C C . GLY A 1 186 ? 3.708 -1.365 -30.370 1.00 89.38 186 GLY A C 1
ATOM 1363 O O . GLY A 1 186 ? 2.906 -2.295 -30.264 1.00 89.38 186 GLY A O 1
ATOM 1364 N N . ASP A 1 187 ? 4.903 -1.511 -30.941 1.00 89.94 187 ASP A N 1
ATOM 1365 C CA . ASP A 1 187 ? 5.384 -2.770 -31.515 1.00 89.94 187 ASP A CA 1
ATOM 1366 C C . ASP A 1 187 ? 5.515 -3.858 -30.439 1.00 89.94 187 ASP A C 1
ATOM 1368 O O . ASP A 1 187 ? 5.091 -4.994 -30.648 1.00 89.94 187 ASP A O 1
ATOM 1372 N N . SER A 1 188 ? 6.025 -3.503 -29.254 1.00 87.50 188 SER A N 1
ATOM 1373 C CA . SER A 1 188 ? 6.156 -4.426 -28.119 1.00 87.50 188 SER A CA 1
ATOM 1374 C C . SER A 1 188 ? 4.795 -4.917 -27.618 1.00 87.50 188 SER A C 1
ATOM 1376 O O . SER A 1 188 ? 4.623 -6.108 -27.378 1.00 87.50 188 SER A O 1
ATOM 1378 N N . LEU A 1 189 ? 3.807 -4.026 -27.487 1.00 87.88 189 LEU A N 1
ATOM 1379 C CA . LEU A 1 189 ? 2.446 -4.400 -27.085 1.00 87.88 189 LEU A CA 1
ATOM 1380 C C . LEU A 1 189 ? 1.763 -5.275 -28.143 1.00 87.88 189 LEU A C 1
ATOM 1382 O O . LEU A 1 189 ? 1.100 -6.251 -27.798 1.00 87.88 189 LEU A O 1
ATOM 1386 N N . THR A 1 190 ? 1.973 -4.964 -29.424 1.00 86.88 190 THR A N 1
ATOM 1387 C CA . THR A 1 190 ? 1.450 -5.761 -30.543 1.00 86.88 190 THR A CA 1
ATOM 1388 C C . THR A 1 190 ? 2.046 -7.168 -30.545 1.00 86.88 190 THR A C 1
ATOM 1390 O O . THR A 1 190 ? 1.321 -8.150 -30.708 1.00 86.88 190 THR A O 1
ATOM 1393 N N . LEU A 1 191 ? 3.359 -7.281 -30.326 1.00 85.31 191 LEU A N 1
ATOM 1394 C CA . LEU A 1 191 ? 4.043 -8.566 -30.222 1.00 85.31 191 LEU A CA 1
ATOM 1395 C C . LEU A 1 191 ? 3.531 -9.381 -29.027 1.00 85.31 191 LEU A C 1
ATOM 1397 O O . LEU A 1 191 ? 3.244 -10.564 -29.192 1.00 85.31 191 LEU A O 1
ATOM 1401 N N . SER A 1 192 ? 3.373 -8.759 -27.856 1.00 83.69 192 SER A N 1
ATOM 1402 C CA . SER A 1 192 ? 2.837 -9.421 -26.659 1.00 83.69 192 SER A CA 1
ATOM 1403 C C . SER A 1 192 ? 1.424 -9.957 -26.887 1.00 83.69 192 SER A C 1
ATOM 1405 O O . SER A 1 192 ? 1.168 -11.125 -26.607 1.00 83.69 192 SER A O 1
ATOM 1407 N N . ALA A 1 193 ? 0.538 -9.153 -27.484 1.00 80.31 193 ALA A N 1
ATOM 1408 C CA . ALA A 1 193 ? -0.816 -9.587 -27.828 1.00 80.31 193 ALA A CA 1
ATOM 1409 C C . ALA A 1 193 ? -0.812 -10.769 -28.815 1.00 80.31 193 ALA A C 1
ATOM 1411 O O . ALA A 1 193 ? -1.612 -11.695 -28.691 1.00 80.31 193 ALA A O 1
ATOM 1412 N N . PHE A 1 194 ? 0.114 -10.772 -29.780 1.00 80.94 194 PHE A N 1
ATOM 1413 C CA . PHE A 1 194 ? 0.268 -11.883 -30.716 1.00 80.94 194 PHE A CA 1
ATOM 1414 C C . PHE A 1 194 ? 0.762 -13.171 -30.036 1.00 80.94 194 PHE A C 1
ATOM 1416 O O . PHE A 1 194 ? 0.258 -14.251 -30.347 1.00 80.94 194 PHE A O 1
ATOM 1423 N N . VAL A 1 195 ? 1.730 -13.077 -29.117 1.00 78.00 195 VAL A N 1
ATOM 1424 C CA . VAL A 1 195 ? 2.234 -14.230 -28.351 1.00 78.00 195 VAL A CA 1
ATOM 1425 C C . VAL A 1 195 ? 1.135 -14.811 -27.468 1.00 78.00 195 VAL A C 1
ATOM 1427 O O . VAL A 1 195 ? 0.908 -16.016 -27.520 1.00 78.00 195 VAL A O 1
ATOM 1430 N N . GLU A 1 196 ? 0.409 -13.968 -26.736 1.00 74.06 196 GLU A N 1
ATOM 1431 C CA . GLU A 1 196 ? -0.694 -14.402 -25.876 1.00 74.06 196 GLU A CA 1
ATOM 1432 C C . GLU A 1 196 ? -1.799 -15.084 -26.692 1.00 74.06 196 GLU A C 1
ATOM 1434 O O . GLU A 1 196 ? -2.242 -16.179 -26.352 1.00 74.06 196 GLU A O 1
ATOM 1439 N N . LEU A 1 197 ? -2.169 -14.519 -27.847 1.00 71.75 197 LEU A N 1
ATOM 1440 C CA . LEU A 1 197 ? -3.116 -15.155 -28.762 1.00 71.75 197 LEU A CA 1
ATOM 1441 C C . LEU A 1 197 ? -2.603 -16.514 -29.254 1.00 71.75 197 LEU A C 1
ATOM 1443 O O . LEU A 1 197 ? -3.373 -17.469 -29.323 1.00 71.75 197 LEU A O 1
ATOM 1447 N N . LYS A 1 198 ? -1.317 -16.625 -29.597 1.00 72.06 198 LYS A N 1
ATOM 1448 C CA . LYS A 1 198 ? -0.720 -17.885 -30.047 1.00 72.06 198 LYS A CA 1
ATOM 1449 C C . LYS A 1 198 ? -0.710 -18.936 -28.936 1.00 72.06 198 LYS A C 1
ATOM 1451 O O . LYS A 1 198 ? -1.083 -20.071 -29.210 1.00 72.06 198 LYS A O 1
ATOM 1456 N N . G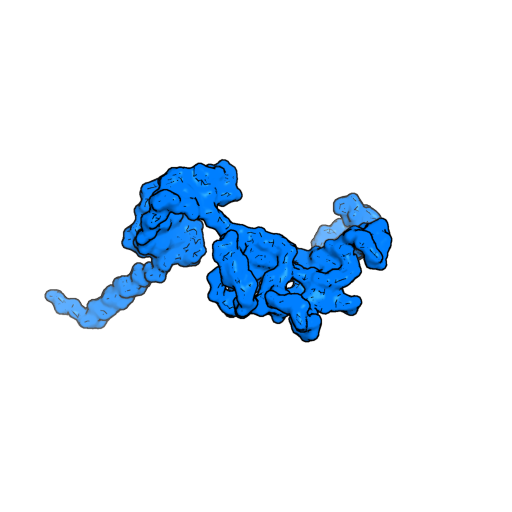LU A 1 199 ? -0.353 -18.575 -27.707 1.00 69.44 199 GLU A N 1
ATOM 1457 C CA . GLU A 1 199 ? -0.439 -19.473 -26.549 1.00 69.44 199 GLU A CA 1
ATOM 1458 C C . GLU A 1 199 ? -1.888 -19.900 -26.285 1.00 69.44 199 GLU A C 1
ATOM 1460 O O . GLU A 1 199 ? -2.155 -21.090 -26.122 1.00 69.44 199 GLU A O 1
ATOM 1465 N N . CYS A 1 200 ? -2.852 -18.975 -26.352 1.00 58.91 200 CYS A N 1
ATOM 1466 C CA . CYS A 1 200 ? -4.275 -19.300 -26.274 1.00 58.91 200 CYS A CA 1
ATOM 1467 C C . CYS A 1 200 ? -4.712 -20.258 -27.392 1.00 58.91 200 CYS A C 1
ATOM 1469 O O . CYS A 1 200 ? -5.457 -21.202 -27.134 1.00 58.91 200 CYS A O 1
ATOM 1471 N N . LEU A 1 201 ? -4.249 -20.055 -28.627 1.00 62.94 201 LEU A N 1
ATOM 1472 C CA . LEU A 1 201 ? -4.556 -20.922 -29.766 1.00 62.94 201 LEU A CA 1
ATOM 1473 C C . LEU A 1 201 ? -3.903 -22.302 -29.629 1.00 62.94 201 LEU A C 1
ATOM 1475 O O . LEU A 1 201 ? -4.557 -23.304 -29.902 1.00 62.94 201 LEU A O 1
ATOM 1479 N N . GLU A 1 202 ? -2.659 -22.390 -29.161 1.00 68.31 202 GLU A N 1
ATOM 1480 C CA . GLU A 1 202 ? -1.980 -23.659 -28.874 1.00 68.31 202 GLU A CA 1
ATOM 1481 C C . GLU A 1 202 ? -2.652 -24.403 -27.705 1.00 68.31 202 GLU A C 1
ATOM 1483 O O . GLU A 1 202 ? -2.852 -25.618 -27.775 1.00 68.31 202 GLU A O 1
ATOM 1488 N N . MET A 1 203 ? -3.126 -23.683 -26.682 1.00 55.19 203 MET A N 1
ATOM 1489 C CA . MET A 1 203 ? -3.979 -24.234 -25.622 1.00 55.19 203 MET A CA 1
ATOM 1490 C C . MET A 1 203 ? -5.347 -24.698 -26.154 1.00 55.19 203 MET A C 1
ATOM 1492 O O . MET A 1 203 ? -5.863 -25.729 -25.714 1.00 55.19 203 MET A O 1
ATOM 1496 N N . HIS A 1 204 ? -5.929 -23.994 -27.129 1.00 50.81 204 HIS A N 1
ATOM 1497 C CA . HIS A 1 204 ? -7.188 -24.363 -27.785 1.00 50.81 204 HIS A CA 1
ATOM 1498 C C . HIS A 1 204 ? -7.041 -25.462 -28.844 1.00 50.81 204 HIS A C 1
ATOM 1500 O O . HIS A 1 204 ? -7.995 -26.197 -29.084 1.00 50.81 204 HIS A O 1
ATOM 1506 N N . HIS A 1 205 ? -5.858 -25.702 -29.404 1.00 50.59 205 HIS A N 1
ATOM 1507 C CA . HIS A 1 205 ? -5.601 -26.924 -30.171 1.00 50.59 205 HIS A CA 1
ATOM 1508 C C . HIS A 1 205 ? -5.649 -28.185 -29.288 1.00 50.59 205 HIS A C 1
ATOM 1510 O O . HIS A 1 205 ? -5.805 -29.287 -29.810 1.00 50.59 205 HIS A O 1
ATOM 1516 N N . ASN A 1 206 ? -5.632 -28.031 -27.955 1.00 49.78 206 ASN A N 1
ATOM 1517 C CA . ASN A 1 206 ? -5.950 -29.091 -26.996 1.00 49.78 206 ASN A CA 1
ATOM 1518 C C . ASN A 1 206 ? -7.448 -29.133 -26.588 1.00 49.78 206 ASN A C 1
ATOM 1520 O O . ASN A 1 206 ? -7.889 -30.113 -25.991 1.00 49.78 206 ASN A O 1
ATOM 1524 N N . LYS A 1 207 ? -8.267 -28.123 -26.938 1.00 45.06 207 LYS A N 1
ATOM 1525 C CA . LYS A 1 207 ? -9.745 -28.138 -26.852 1.00 45.06 207 LYS A CA 1
ATOM 1526 C C . LYS A 1 207 ? -10.391 -27.248 -27.930 1.00 45.06 207 LYS A C 1
ATOM 1528 O O . LYS A 1 207 ? -10.529 -26.038 -27.762 1.00 45.06 207 LYS A O 1
ATOM 1533 N N . SER A 1 208 ? -10.835 -27.917 -28.993 1.00 51.28 208 SER A N 1
ATOM 1534 C CA . SER A 1 208 ? -11.640 -27.456 -30.134 1.00 51.28 208 SER A CA 1
ATOM 1535 C C . SER A 1 208 ? -12.747 -26.443 -29.789 1.00 51.28 208 SER A C 1
ATOM 1537 O O . SER A 1 208 ? -13.801 -26.833 -29.279 1.00 51.28 208 SER A O 1
ATOM 1539 N N . SER A 1 209 ? -12.562 -25.162 -30.119 1.00 51.66 209 SER A N 1
ATOM 1540 C CA . SER A 1 209 ? -13.655 -24.173 -30.071 1.00 51.66 209 SER A CA 1
ATOM 1541 C C . SER A 1 209 ? -13.504 -22.977 -31.019 1.00 51.66 209 SER A C 1
ATOM 1543 O O . SER A 1 209 ? -14.100 -21.932 -30.768 1.00 51.66 209 SER A O 1
ATOM 1545 N N . LEU A 1 210 ? -12.754 -23.104 -32.117 1.00 55.19 210 LEU A N 1
ATOM 1546 C CA . LEU A 1 210 ? -12.893 -22.185 -33.253 1.00 55.19 210 LEU A CA 1
ATOM 1547 C C . LEU A 1 210 ? -13.664 -22.889 -34.378 1.00 55.19 210 LEU A C 1
ATOM 1549 O O . LEU A 1 210 ? -13.445 -24.083 -34.582 1.00 55.19 210 LEU A O 1
ATOM 1553 N N . PRO A 1 211 ? -14.587 -22.203 -35.079 1.00 53.50 211 PRO A N 1
ATOM 1554 C CA . PRO A 1 211 ? -15.294 -22.795 -36.206 1.00 53.50 211 PRO A CA 1
ATOM 1555 C C . PRO A 1 211 ? -14.309 -23.166 -37.315 1.00 53.50 211 PRO A C 1
ATOM 1557 O O . PRO A 1 211 ? -13.581 -22.308 -37.820 1.00 53.50 211 PRO A O 1
ATOM 1560 N N . ASP A 1 212 ? -14.315 -24.432 -37.723 1.00 51.09 212 ASP A N 1
ATOM 1561 C CA . ASP A 1 212 ? -13.523 -24.875 -38.865 1.00 51.09 212 ASP A CA 1
ATOM 1562 C C . ASP A 1 212 ? -14.004 -24.171 -40.147 1.00 51.09 212 ASP A C 1
ATOM 1564 O O . ASP A 1 212 ? -15.200 -24.137 -40.447 1.00 51.09 212 ASP A O 1
ATOM 1568 N N . GLY A 1 213 ? -13.063 -23.616 -40.919 1.00 57.56 213 GLY A N 1
ATOM 1569 C CA . GLY A 1 213 ? -13.324 -23.061 -42.256 1.00 57.56 213 GLY A CA 1
ATOM 1570 C C . GLY A 1 213 ? -13.285 -21.535 -42.389 1.00 57.56 213 GLY A C 1
ATOM 1571 O O . GLY A 1 213 ? -13.549 -21.028 -43.480 1.00 57.56 213 GLY A O 1
ATOM 1572 N N . VAL A 1 214 ? -12.927 -20.791 -41.337 1.00 55.94 214 VAL A N 1
ATOM 1573 C CA . VAL A 1 214 ? -12.737 -19.334 -41.420 1.00 55.94 214 VAL A CA 1
ATOM 1574 C C . VAL A 1 214 ? -11.243 -19.005 -41.491 1.00 55.94 214 VAL A C 1
ATOM 1576 O O . VAL A 1 214 ? -10.491 -19.258 -40.555 1.00 55.94 214 VAL A O 1
ATOM 1579 N N . ASN A 1 215 ? -10.801 -18.429 -42.613 1.00 49.84 215 ASN A N 1
ATOM 1580 C CA . ASN A 1 215 ? -9.454 -17.868 -42.731 1.00 49.84 215 ASN A CA 1
ATOM 1581 C C . ASN A 1 215 ? -9.406 -16.534 -41.985 1.00 49.84 215 ASN A C 1
ATOM 1583 O O . ASN A 1 215 ? -9.854 -15.506 -42.496 1.00 49.84 215 ASN A O 1
ATOM 1587 N N . TYR A 1 216 ? -8.867 -16.553 -40.771 1.00 54.44 216 TYR A N 1
ATOM 1588 C CA . TYR A 1 216 ? -8.638 -15.339 -40.002 1.00 54.44 216 TYR A CA 1
ATOM 1589 C C . TYR A 1 216 ? -7.359 -14.652 -40.485 1.00 54.44 216 TYR A C 1
ATOM 1591 O O . TYR A 1 216 ? -6.265 -15.212 -40.442 1.00 54.44 216 TYR A O 1
ATOM 1599 N N . SER A 1 217 ? -7.503 -13.418 -40.960 1.00 47.47 217 SER A N 1
ATOM 1600 C CA . SER A 1 217 ? -6.370 -12.527 -41.206 1.00 47.47 217 SER A CA 1
ATOM 1601 C C . SER A 1 217 ? -5.747 -12.130 -39.866 1.00 47.47 217 SER A C 1
ATOM 1603 O O . SER A 1 217 ? -6.467 -11.704 -38.963 1.00 47.47 217 SER A O 1
ATOM 1605 N N . LEU A 1 218 ? -4.415 -12.198 -39.756 1.00 48.00 218 LEU A N 1
ATOM 1606 C CA . LEU A 1 218 ? -3.672 -11.719 -38.579 1.00 48.00 218 LEU A CA 1
ATOM 1607 C C . LEU A 1 218 ? -4.020 -10.266 -38.227 1.00 48.00 218 LEU A C 1
ATOM 1609 O O . LEU A 1 218 ? -4.101 -9.903 -37.060 1.00 48.00 218 LEU A O 1
ATOM 1613 N N . GLN A 1 219 ? -4.308 -9.448 -39.238 1.00 44.84 219 GLN A N 1
ATOM 1614 C CA . GLN A 1 219 ? -4.694 -8.053 -39.058 1.00 44.84 219 GLN A CA 1
ATOM 1615 C C . GLN A 1 219 ? -6.104 -7.908 -38.463 1.00 44.84 219 GLN A C 1
ATOM 1617 O O . GLN A 1 219 ? -6.361 -6.950 -37.743 1.00 44.84 219 GLN A O 1
ATOM 1622 N N . GLY A 1 220 ? -7.005 -8.863 -38.719 1.00 44.78 220 GLY A N 1
ATOM 1623 C CA . GLY A 1 220 ? -8.365 -8.885 -38.167 1.00 44.78 220 GLY A CA 1
ATOM 1624 C C . GLY A 1 220 ? -8.457 -9.411 -36.731 1.00 44.78 220 GLY A C 1
ATOM 1625 O O . GLY A 1 220 ? -9.468 -9.180 -36.086 1.00 44.78 220 GLY A O 1
ATOM 1626 N N . LEU A 1 221 ? -7.415 -10.089 -36.239 1.00 47.03 221 LEU A N 1
ATOM 1627 C CA . LEU A 1 221 ? -7.317 -10.581 -34.857 1.00 47.03 221 LEU A CA 1
ATOM 1628 C C . LEU A 1 221 ? -6.659 -9.571 -33.905 1.00 47.03 221 LEU A C 1
ATOM 1630 O O . LEU A 1 221 ? -6.911 -9.607 -32.710 1.00 47.03 221 LEU A O 1
ATOM 1634 N N . VAL A 1 222 ? -5.812 -8.682 -34.431 1.00 46.03 222 VAL A N 1
ATOM 1635 C CA . VAL A 1 222 ? -5.090 -7.656 -33.651 1.00 46.03 222 VAL A CA 1
ATOM 1636 C C . VAL A 1 222 ? -5.855 -6.323 -33.598 1.00 46.03 222 VAL A C 1
ATOM 1638 O O . VAL A 1 222 ? -5.567 -5.475 -32.761 1.00 46.03 222 VAL A O 1
ATOM 1641 N N . SER A 1 223 ? -6.833 -6.118 -34.487 1.00 41.22 223 SER A N 1
ATOM 1642 C CA . SER A 1 223 ? -7.616 -4.872 -34.585 1.00 41.22 223 SER A CA 1
ATOM 1643 C C . SER A 1 223 ? -9.041 -4.957 -34.021 1.00 41.22 223 SER A C 1
ATOM 1645 O O . SER A 1 223 ? -9.813 -4.013 -34.201 1.00 41.22 223 SER A O 1
ATOM 1647 N N . SER A 1 224 ? -9.390 -6.057 -33.348 1.00 39.84 224 SER A N 1
ATOM 1648 C CA . SER A 1 224 ? -10.672 -6.253 -32.656 1.00 39.84 224 SER A CA 1
ATOM 1649 C C . SER A 1 224 ? -10.506 -6.233 -31.146 1.00 39.84 224 SER A C 1
ATOM 1651 O O . SER A 1 224 ? -9.666 -7.032 -30.676 1.00 39.84 224 SER A O 1
#

Secondary structure (DSSP, 8-state):
----HHHHHHHHHHHHTT-----EEEEEEEEEE-SSTT-EEEEEEEEEETTEEEEEESS---SSSEEEE-TT-EE-PPEEEEEE-TTT-S-TT-GGG-TT--SSSGGG-B-TTT--TT-THHHHHHHTTEEEEEE----SSSEEEEEEEEE-SS-SSS-EEEEEEEEEE---SSSS-HHHHHHHHHHHHHHHHHHHHHHHHHHHTTS--SPTT----HHHHH--

Radius of gyration: 27.12 Å; Cα contacts (8 Å, |Δi|>4): 352; chains: 1; bounding box: 54×55×84 Å